Protein AF-A0A2D5EZP2-F1 (afdb_monomer)

Foldseek 3Di:
DDPDDDPDPDDLAQEEEEEEAAQDPQLPCQLLVSLVVQQPHRYAYEYEHPSNVVNNVVDDHHDDHPYYHYADLDLVCLLVRLLVVLVVVVPDSHPWYWYWAAAPVGDIDIDILCPCLVVCVVPPDDDPDDSVVVSVVVSSVSSSVVSSVRSVRNNVSSVVSNVVSVVVVVVVVVVVVVVVVVVVVVVVVVVVVVVVVVVVVVD

pLDDT: mean 87.0, std 15.86, range [33.81, 98.5]

Sequence (203 aa):
ERLAGPLESRSPASTLVVVLGPERPLCGALPRRLARAAREVSGRLVLVGRRFAEAYEAVPGGPEPERVLGGPSSAGELDEASRRLAAVILEADAEEVELRHPIPGGAVHRSVLLGGLRAARRDPPETFSPVDVVLADAVREATTARLRVALAEALRVELAARLTAAQAARRAVEDKEEELRSAWRVARHERITTEILELQRSD

Mean predicted aligned error: 8.09 Å

Solvent-accessible surface area (backbone atoms only — not comparable to full-atom values): 11144 Å² total; per-residue (Å²): 134,88,92,71,75,84,83,72,89,69,68,49,86,41,29,35,37,38,38,48,44,34,40,60,81,62,31,68,66,52,32,52,54,50,25,56,62,57,36,73,58,74,42,46,33,33,39,26,5,51,40,17,49,58,33,31,73,73,45,88,74,54,71,75,61,82,42,81,40,73,43,45,89,47,81,89,35,34,63,61,38,16,46,56,50,36,51,57,58,71,71,43,96,48,74,33,37,38,41,34,27,41,38,84,95,71,49,72,45,78,48,71,79,38,77,59,54,65,53,47,70,74,59,64,71,94,58,102,55,66,49,69,58,56,51,52,50,51,48,50,51,54,47,21,54,53,41,31,52,50,49,51,42,25,46,52,41,35,52,51,34,28,51,53,36,51,54,52,52,49,50,56,50,54,54,49,50,52,52,50,53,51,52,48,52,52,57,50,51,55,50,52,51,50,55,52,55,51,57,68,71,76,111

Nearest PDB structures (foldseek):
  4cuz-assembly2_H  TM=4.183E-01  e=3.174E-02  Staphylococcus aureus
  4cv1-assembly1_H  TM=4.895E-01  e=6.951E-02  Escherichia coli BL21(DE3)
  4alm-assembly1_B  TM=4.012E-01  e=4.040E-02  Staphylococcus aureus
  4alm-assembly1_C  TM=3.709E-01  e=5.142E-02  Staphylococcus aureus
  3oif-assembly1_D  TM=4.987E-01  e=1.824E-01  Bacillus subtilis

Radius of gyration: 26.95 Å; Cα contacts (8 Å, |Δi|>4): 266; chains: 1; bounding box: 76×34×89 Å

Secondary structure (DSSP, 8-state):
-----------GGGEEEEEE--SSS--TTHHHHHHHHHHT--SEEEEE-HHHHHHHHTS-SSPPEEEEEPPPSSGGGHHHHHHHHHHHHHHS--SEEEEEEE-TTS-EEEEESSTTHHHHHHSPPP-SS-HHHHHHHHHHHHHHHHHHHHHHHHHHHHHHHHHHHHHHHHHHHHHHHHHHHHHHHHHHHHHHHHHHHHHHH--

Structure (mmCIF, N/CA/C/O backbone):
data_AF-A0A2D5EZP2-F1
#
_entry.id   AF-A0A2D5EZP2-F1
#
loop_
_atom_site.group_PDB
_atom_site.id
_atom_site.type_symbol
_atom_site.label_atom_id
_atom_site.label_alt_id
_atom_site.label_comp_id
_atom_site.label_asym_id
_atom_site.label_entity_id
_atom_site.label_seq_id
_atom_site.pdbx_PDB_ins_code
_atom_site.Cartn_x
_atom_site.Cartn_y
_atom_site.Cartn_z
_atom_site.occupancy
_atom_site.B_iso_or_equiv
_atom_site.auth_seq_id
_atom_site.auth_comp_id
_atom_site.auth_asym_id
_atom_site.auth_atom_id
_atom_site.pdbx_PDB_model_num
ATOM 1 N N . GLU A 1 1 ? 15.554 23.942 -23.410 1.00 35.16 1 GLU A N 1
ATOM 2 C CA . GLU A 1 1 ? 15.008 23.232 -24.585 1.00 35.16 1 GLU A CA 1
ATOM 3 C C . GLU A 1 1 ? 13.950 22.229 -24.161 1.00 35.16 1 GLU A C 1
ATOM 5 O O . GLU A 1 1 ? 14.102 21.581 -23.133 1.00 35.16 1 GLU A O 1
ATOM 10 N N . ARG A 1 2 ? 12.843 22.165 -24.908 1.00 36.34 2 ARG A N 1
ATOM 11 C CA . ARG A 1 2 ? 11.701 21.276 -24.662 1.00 36.34 2 ARG A CA 1
ATOM 12 C C . ARG A 1 2 ? 11.993 19.899 -25.274 1.00 36.34 2 ARG A C 1
ATOM 14 O O . ARG A 1 2 ? 11.816 19.726 -26.472 1.00 36.34 2 ARG A O 1
ATOM 21 N N . LEU A 1 3 ? 12.408 18.928 -24.459 1.00 36.12 3 LEU A N 1
ATOM 22 C CA . LEU A 1 3 ? 12.518 17.510 -24.841 1.00 36.12 3 LEU A CA 1
ATOM 23 C C . LEU A 1 3 ? 11.217 16.758 -24.515 1.00 36.12 3 LEU A C 1
ATOM 25 O O . LEU A 1 3 ? 11.190 15.866 -23.674 1.00 36.12 3 LEU A O 1
ATOM 29 N N . ALA A 1 4 ? 10.117 17.140 -25.155 1.00 39.25 4 ALA A N 1
ATOM 30 C CA . ALA A 1 4 ? 8.881 16.365 -25.118 1.00 39.25 4 ALA A CA 1
ATOM 31 C C . ALA A 1 4 ? 8.327 16.293 -26.542 1.00 39.25 4 ALA A C 1
ATOM 33 O O . ALA A 1 4 ? 7.545 17.144 -26.963 1.00 39.25 4 ALA A O 1
ATOM 34 N N . GLY A 1 5 ? 8.813 15.312 -27.307 1.00 35.00 5 GLY A N 1
ATOM 35 C CA . GLY A 1 5 ? 8.158 14.894 -28.545 1.00 35.00 5 GLY A CA 1
ATOM 36 C C . GLY A 1 5 ? 6.762 14.326 -28.248 1.00 35.00 5 GLY A C 1
ATOM 37 O O . GLY A 1 5 ? 6.483 13.971 -27.098 1.00 35.00 5 GLY A O 1
ATOM 38 N N . PRO A 1 6 ? 5.870 14.266 -29.251 1.00 33.81 6 PRO A N 1
ATOM 39 C CA . PRO A 1 6 ? 4.497 13.820 -29.055 1.00 33.81 6 PRO A CA 1
ATOM 40 C C . PRO A 1 6 ? 4.472 12.400 -28.476 1.00 33.81 6 PRO A C 1
ATOM 42 O O . PRO A 1 6 ? 5.162 11.505 -28.963 1.00 33.81 6 PRO A O 1
ATOM 45 N N . LEU A 1 7 ? 3.681 12.211 -27.417 1.00 41.09 7 LEU A N 1
ATOM 46 C CA . LEU A 1 7 ? 3.384 10.902 -26.843 1.00 41.09 7 LEU A CA 1
ATOM 47 C C . LEU A 1 7 ? 2.548 10.126 -27.865 1.00 41.09 7 LEU A C 1
ATOM 49 O O . LEU A 1 7 ? 1.325 10.248 -27.896 1.00 41.09 7 LEU A O 1
ATOM 53 N N . GLU A 1 8 ? 3.208 9.377 -28.744 1.00 43.69 8 GLU A N 1
ATOM 54 C CA . GLU A 1 8 ? 2.532 8.398 -29.591 1.00 43.69 8 GLU A CA 1
ATOM 55 C C . GLU A 1 8 ? 1.733 7.446 -28.695 1.00 43.69 8 GLU A C 1
ATOM 57 O O . GLU A 1 8 ? 2.261 6.890 -27.728 1.00 43.69 8 GLU A O 1
ATOM 62 N N . SER A 1 9 ? 0.445 7.274 -28.996 1.00 43.19 9 SER A N 1
ATOM 63 C CA . SER A 1 9 ? -0.425 6.329 -28.303 1.00 43.19 9 SER A CA 1
ATOM 64 C C . SER A 1 9 ? 0.061 4.906 -28.584 1.00 43.19 9 SER A C 1
ATOM 66 O O . SER A 1 9 ? -0.225 4.337 -29.639 1.00 43.19 9 SER A O 1
ATOM 68 N N . ARG A 1 10 ? 0.847 4.350 -27.661 1.00 49.84 10 ARG A N 1
ATOM 69 C CA . ARG A 1 10 ? 1.396 2.994 -27.759 1.00 49.84 10 ARG A CA 1
ATOM 70 C C . ARG A 1 10 ? 0.401 1.956 -27.254 1.00 49.84 10 ARG A C 1
ATOM 72 O O . ARG A 1 10 ? -0.438 2.237 -26.401 1.00 49.84 10 ARG A O 1
ATOM 79 N N . SER A 1 11 ? 0.496 0.756 -27.820 1.00 47.12 11 SER A N 1
ATOM 80 C CA . SER A 1 11 ? -0.399 -0.359 -27.514 1.00 47.12 11 SER A CA 1
ATOM 81 C C . SER A 1 11 ? -0.294 -0.754 -26.031 1.00 47.12 11 SER A C 1
ATOM 83 O O . SER A 1 11 ? 0.812 -0.946 -25.535 1.00 47.12 11 SER A O 1
ATOM 85 N N . PRO A 1 12 ? -1.407 -0.932 -25.301 1.00 55.06 12 PRO A N 1
ATOM 86 C CA . PRO A 1 12 ? -1.391 -1.242 -23.867 1.00 55.06 12 PRO A CA 1
ATOM 87 C C .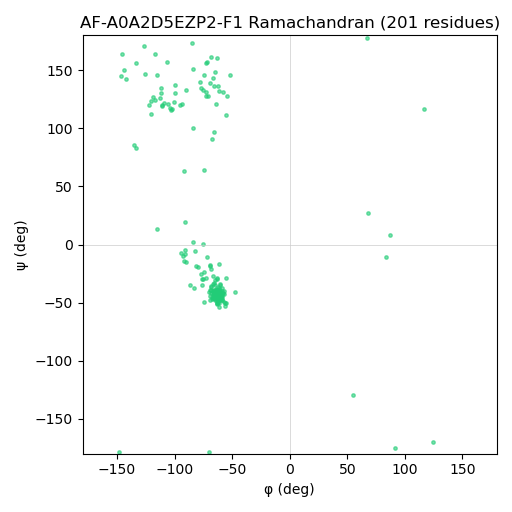 PRO A 1 12 ? -0.700 -2.573 -23.515 1.00 55.06 12 PRO A C 1
ATOM 89 O O . PRO A 1 12 ? -0.324 -2.772 -22.364 1.00 55.06 12 PRO A O 1
ATOM 92 N N . ALA A 1 13 ? -0.491 -3.474 -24.481 1.00 58.34 13 ALA A N 1
ATOM 93 C CA . ALA A 1 13 ? 0.160 -4.769 -24.258 1.00 58.34 13 ALA A CA 1
ATOM 94 C C . ALA A 1 13 ? 1.668 -4.666 -23.942 1.00 58.34 13 ALA A C 1
ATOM 96 O O . ALA A 1 13 ? 2.248 -5.601 -23.394 1.00 58.34 13 ALA A O 1
ATOM 97 N N . SER A 1 14 ? 2.309 -3.536 -24.256 1.00 77.56 14 SER A N 1
ATOM 98 C CA . SER A 1 14 ? 3.758 -3.353 -24.108 1.00 77.56 14 SER A CA 1
ATOM 99 C C . SER A 1 14 ? 4.197 -2.710 -22.788 1.00 77.56 14 SER A C 1
ATOM 101 O O . SER A 1 14 ? 5.399 -2.641 -22.514 1.00 77.56 14 SER A O 1
ATOM 103 N N . THR A 1 15 ? 3.254 -2.241 -21.969 1.00 88.69 15 THR A N 1
ATOM 104 C CA . THR A 1 15 ? 3.542 -1.490 -20.738 1.00 88.69 15 THR A CA 1
ATOM 105 C C . THR A 1 15 ? 3.455 -2.389 -19.511 1.00 88.69 15 THR A C 1
ATOM 107 O O . THR A 1 15 ? 2.465 -3.096 -19.312 1.00 88.69 15 THR A O 1
ATOM 110 N N . LEU A 1 16 ? 4.488 -2.338 -18.670 1.00 92.56 16 LEU A N 1
ATOM 111 C CA . LEU A 1 16 ? 4.478 -2.913 -17.329 1.00 92.56 16 LEU A CA 1
ATOM 112 C C . LEU A 1 16 ? 4.114 -1.820 -16.321 1.00 92.56 16 LEU A C 1
ATOM 114 O O . LEU A 1 16 ? 4.821 -0.822 -16.193 1.00 92.56 16 LEU A O 1
ATOM 118 N N . VAL A 1 17 ? 3.028 -2.011 -15.585 1.00 95.38 17 VAL A N 1
ATOM 119 C CA . VAL A 1 17 ? 2.588 -1.119 -14.516 1.00 95.38 17 VAL A CA 1
ATOM 120 C C . VAL A 1 17 ? 2.949 -1.739 -13.174 1.00 95.38 17 VAL A C 1
ATOM 122 O O . VAL A 1 17 ? 2.449 -2.796 -12.800 1.00 95.38 17 VAL A O 1
ATOM 125 N N . VAL A 1 18 ? 3.811 -1.059 -12.429 1.00 96.94 18 VAL A N 1
ATOM 126 C CA . VAL A 1 18 ? 4.247 -1.449 -11.090 1.00 96.94 18 VAL A CA 1
ATOM 127 C C . VAL A 1 18 ? 3.537 -0.562 -10.081 1.00 96.94 18 VAL A C 1
ATOM 129 O O . VAL A 1 18 ? 3.734 0.653 -10.080 1.00 96.94 18 VAL A O 1
ATOM 132 N N . VAL A 1 19 ? 2.724 -1.150 -9.204 1.00 97.75 19 VAL A N 1
ATOM 133 C CA . VAL A 1 19 ? 2.000 -0.405 -8.167 1.00 97.75 19 VAL A CA 1
ATOM 134 C C . VAL A 1 19 ? 2.560 -0.743 -6.791 1.00 97.75 19 VAL A C 1
ATOM 136 O O . VAL A 1 19 ? 2.525 -1.894 -6.356 1.00 97.75 19 VAL A O 1
ATOM 139 N N . LEU A 1 20 ? 3.062 0.278 -6.097 1.00 98.25 20 LEU A N 1
ATOM 140 C CA . LEU A 1 20 ? 3.571 0.174 -4.734 1.00 98.25 20 LEU A CA 1
ATOM 141 C C . LEU A 1 20 ? 2.445 0.430 -3.735 1.00 98.25 20 LEU A C 1
ATOM 143 O O . LEU A 1 20 ? 1.715 1.418 -3.835 1.00 98.25 20 LEU A O 1
ATOM 147 N N . GLY A 1 21 ? 2.338 -0.428 -2.732 1.00 97.19 21 GLY A N 1
ATOM 148 C CA . GLY A 1 21 ? 1.354 -0.311 -1.674 1.00 97.19 21 GLY A CA 1
ATOM 149 C C . GLY A 1 21 ? 1.853 -0.856 -0.338 1.00 97.19 21 GLY A C 1
ATOM 150 O O . GLY A 1 21 ? 3.009 -1.258 -0.213 1.00 97.19 21 GLY A O 1
ATOM 151 N N . PRO A 1 22 ? 0.990 -0.815 0.689 1.00 97.19 22 PRO A N 1
ATOM 152 C CA . PRO A 1 22 ? 1.357 -1.223 2.035 1.00 97.19 22 PRO A CA 1
ATOM 153 C C . PRO A 1 22 ? 1.756 -2.700 2.111 1.00 97.19 22 PRO A C 1
ATOM 155 O O . PRO A 1 22 ? 1.066 -3.577 1.586 1.00 97.19 22 PRO A O 1
ATOM 158 N N . GLU A 1 23 ? 2.838 -2.966 2.837 1.00 97.75 23 GLU A N 1
ATOM 159 C CA . GLU A 1 23 ? 3.288 -4.309 3.200 1.00 97.75 23 GLU A CA 1
ATOM 160 C C . GLU A 1 23 ? 2.545 -4.806 4.445 1.00 97.75 23 GLU A C 1
ATOM 162 O O . GLU A 1 23 ? 2.171 -5.974 4.528 1.00 97.75 23 GLU A O 1
ATOM 167 N N . ARG A 1 24 ? 2.279 -3.910 5.405 1.00 96.56 24 ARG A N 1
ATOM 168 C CA . ARG A 1 24 ? 1.740 -4.261 6.729 1.00 96.56 24 ARG A CA 1
ATOM 169 C C . ARG A 1 24 ? 0.264 -3.894 6.917 1.00 96.56 24 ARG A C 1
ATOM 171 O O . ARG A 1 24 ? -0.256 -2.992 6.253 1.00 96.56 24 ARG A O 1
ATOM 178 N N . PRO A 1 25 ? -0.434 -4.564 7.856 1.00 94.94 25 PRO A N 1
ATOM 179 C CA . PRO A 1 25 ? -1.824 -4.256 8.180 1.00 94.94 25 PRO A CA 1
ATOM 180 C C . PRO A 1 25 ? -1.976 -2.912 8.916 1.00 94.94 25 PRO A C 1
ATOM 182 O O . PRO A 1 25 ? -1.009 -2.202 9.191 1.00 94.94 25 PRO A O 1
ATOM 185 N N . LEU A 1 26 ? -3.229 -2.589 9.264 1.00 93.81 26 LEU A N 1
ATOM 186 C CA . LEU A 1 26 ? -3.627 -1.406 10.046 1.00 93.81 26 LEU A CA 1
ATOM 187 C C . LEU A 1 26 ? -3.425 -0.060 9.333 1.00 93.81 26 LEU A C 1
ATOM 189 O O . LEU A 1 26 ? -3.296 0.973 9.974 1.00 93.81 26 LEU A O 1
ATOM 193 N N . CYS A 1 27 ? -3.462 -0.049 8.002 1.00 93.25 27 CYS A N 1
ATOM 194 C CA . CYS A 1 27 ? -3.311 1.163 7.186 1.00 93.25 27 CYS A CA 1
ATOM 195 C C . CYS A 1 27 ? -4.648 1.865 6.855 1.00 93.25 27 CYS A C 1
ATOM 197 O O . CYS A 1 27 ? -4.742 2.598 5.868 1.00 93.25 27 CYS A O 1
ATOM 199 N N . GLY A 1 28 ? -5.714 1.596 7.616 1.00 91.25 28 GLY A N 1
ATOM 200 C CA . GLY A 1 28 ? -7.054 2.131 7.352 1.00 91.25 28 GLY A CA 1
ATOM 201 C C . GLY A 1 28 ? -7.551 1.823 5.931 1.00 91.25 28 GLY A C 1
ATOM 202 O O . GLY A 1 28 ? -7.497 0.682 5.470 1.00 91.25 28 GLY A O 1
ATOM 203 N N . ALA A 1 29 ? -8.023 2.851 5.221 1.00 92.94 29 ALA A N 1
ATOM 204 C CA . ALA A 1 29 ? -8.556 2.731 3.861 1.00 92.94 29 ALA A CA 1
ATOM 205 C C . ALA A 1 29 ? -7.484 2.711 2.749 1.00 92.94 29 ALA A C 1
ATOM 207 O O . ALA A 1 29 ? -7.830 2.497 1.584 1.00 92.94 29 ALA A O 1
ATOM 208 N N . LEU A 1 30 ? -6.200 2.917 3.078 1.00 95.00 30 LEU A N 1
ATOM 209 C CA . LEU A 1 30 ? -5.120 3.045 2.092 1.00 95.00 30 LEU A CA 1
ATOM 210 C C . LEU A 1 30 ? -5.027 1.846 1.123 1.00 95.00 30 LEU A C 1
ATOM 212 O O . LEU A 1 30 ? -5.048 2.098 -0.084 1.00 95.00 30 LEU A O 1
ATOM 216 N N . PRO A 1 31 ? -4.992 0.572 1.580 1.00 95.62 31 PRO A N 1
ATOM 217 C CA . PRO A 1 31 ? -4.873 -0.571 0.673 1.00 95.62 31 PRO A CA 1
ATOM 218 C C . PRO A 1 31 ? -6.036 -0.654 -0.323 1.00 95.62 31 PRO A C 1
ATOM 220 O O . PRO A 1 31 ? -5.820 -0.866 -1.509 1.00 95.62 31 PRO A O 1
ATOM 223 N N . ARG A 1 32 ? -7.274 -0.412 0.136 1.00 94.75 32 ARG A N 1
ATOM 224 C CA . ARG A 1 32 ? -8.476 -0.460 -0.716 1.00 94.75 32 ARG A CA 1
ATOM 225 C C . ARG A 1 32 ? -8.504 0.667 -1.747 1.00 94.75 32 ARG A C 1
ATOM 227 O O . ARG A 1 32 ? -8.955 0.457 -2.868 1.00 94.75 32 ARG A O 1
ATOM 234 N N . ARG A 1 33 ? -8.035 1.865 -1.381 1.00 93.75 33 ARG A N 1
ATOM 235 C CA . ARG A 1 33 ? -7.928 2.991 -2.322 1.00 93.75 33 ARG A CA 1
ATOM 236 C C . ARG A 1 33 ? -6.910 2.692 -3.421 1.00 93.75 33 ARG A C 1
ATOM 238 O O . ARG A 1 33 ? -7.211 2.910 -4.589 1.00 93.75 33 ARG A O 1
ATOM 245 N N . LEU A 1 34 ? -5.743 2.166 -3.047 1.00 95.50 34 L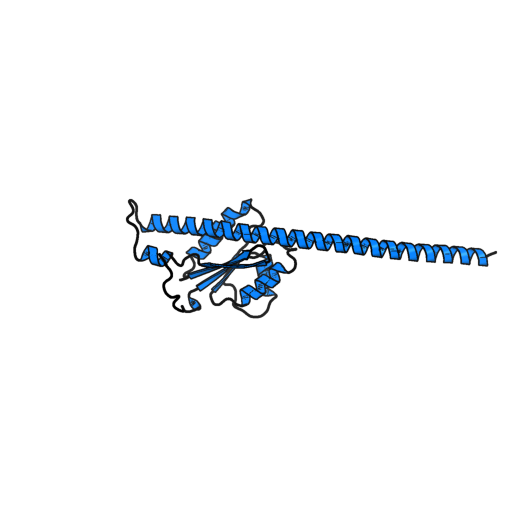EU A N 1
ATOM 246 C CA . LEU A 1 34 ? -4.722 1.754 -4.010 1.00 95.50 34 LEU A CA 1
ATOM 247 C C . LEU A 1 34 ? -5.207 0.598 -4.885 1.00 95.50 34 LEU A C 1
ATOM 249 O O . LEU A 1 34 ? -4.970 0.624 -6.085 1.00 95.50 34 LEU A O 1
ATOM 253 N N . ALA A 1 35 ? -5.940 -0.362 -4.314 1.00 96.12 35 ALA A N 1
ATOM 254 C CA . ALA A 1 35 ? -6.518 -1.476 -5.060 1.00 96.12 35 ALA A CA 1
ATOM 255 C C . ALA A 1 35 ? -7.424 -0.983 -6.187 1.00 96.12 35 ALA A C 1
ATOM 257 O O . ALA A 1 35 ? -7.225 -1.363 -7.333 1.00 96.12 35 ALA A O 1
ATOM 258 N N . ARG A 1 36 ? -8.349 -0.062 -5.888 1.00 93.88 36 ARG A N 1
ATOM 259 C CA . ARG A 1 36 ? -9.221 0.547 -6.906 1.00 93.88 36 ARG A CA 1
ATOM 260 C C . ARG A 1 36 ? -8.421 1.263 -7.996 1.00 93.88 36 ARG A C 1
ATOM 262 O O . ARG A 1 36 ? -8.625 0.977 -9.167 1.00 93.88 36 ARG A O 1
ATOM 269 N N . ALA A 1 37 ? -7.452 2.096 -7.616 1.00 92.19 37 ALA A N 1
ATOM 270 C CA . ALA A 1 37 ? -6.599 2.798 -8.581 1.00 92.19 37 ALA A CA 1
ATOM 271 C C . ALA A 1 37 ? -5.746 1.844 -9.446 1.00 92.19 37 ALA A C 1
ATOM 273 O O . ALA A 1 37 ? -5.413 2.158 -10.588 1.00 92.19 37 ALA A O 1
ATOM 274 N N . ALA A 1 38 ? -5.381 0.677 -8.910 1.00 94.69 38 ALA A N 1
ATOM 275 C CA . ALA A 1 38 ? -4.648 -0.360 -9.627 1.00 94.69 38 ALA A CA 1
ATOM 276 C C . ALA A 1 38 ? -5.541 -1.207 -10.549 1.00 94.69 38 ALA A C 1
ATOM 278 O O . ALA A 1 38 ? -5.024 -1.854 -11.451 1.00 94.69 38 ALA A O 1
ATOM 279 N N . ARG A 1 39 ? -6.867 -1.221 -10.356 1.00 93.94 39 ARG A N 1
ATOM 280 C CA . ARG A 1 39 ? -7.806 -1.891 -11.277 1.00 93.94 39 ARG A CA 1
ATOM 281 C C . ARG A 1 39 ? -8.014 -1.108 -12.575 1.00 93.94 39 ARG A C 1
ATOM 283 O O . ARG A 1 39 ? -8.352 -1.704 -13.588 1.00 93.94 39 ARG A O 1
ATOM 290 N N . GLU A 1 40 ? -7.767 0.198 -12.547 1.00 90.56 40 GLU A N 1
ATOM 291 C CA . GLU A 1 40 ? -7.908 1.112 -13.691 1.00 90.56 40 GLU A CA 1
ATOM 292 C C . GLU A 1 40 ? -6.669 1.133 -14.609 1.00 90.56 40 GLU A C 1
ATOM 294 O O . GLU A 1 40 ? -6.598 1.916 -15.557 1.00 90.56 40 GLU A O 1
ATOM 299 N N . VAL A 1 41 ? -5.650 0.318 -14.322 1.00 90.94 41 VAL A N 1
ATOM 300 C CA . VAL A 1 41 ? -4.426 0.262 -15.131 1.00 90.94 41 VAL A CA 1
ATOM 301 C C . VAL A 1 41 ? -4.680 -0.465 -16.451 1.00 90.94 41 VAL A C 1
ATOM 303 O O . VAL A 1 41 ? -5.439 -1.429 -16.514 1.00 90.94 41 VAL A O 1
ATOM 306 N N . SER A 1 42 ? -4.000 -0.021 -17.505 1.00 87.06 42 SER A N 1
ATOM 307 C CA . SER A 1 42 ? -3.924 -0.731 -18.782 1.00 87.06 42 SER A CA 1
ATOM 308 C C . SER A 1 42 ? -2.514 -1.288 -18.944 1.00 87.06 42 SER A C 1
ATOM 310 O O . SER A 1 42 ? -1.554 -0.521 -18.900 1.00 87.06 42 SER A O 1
ATOM 312 N N . GLY A 1 43 ? -2.392 -2.605 -19.104 1.00 88.81 43 GLY A N 1
ATOM 313 C CA . GLY A 1 43 ? -1.115 -3.296 -19.285 1.00 88.81 43 GLY A CA 1
ATOM 314 C C . GLY A 1 43 ? -0.870 -4.400 -18.263 1.00 88.81 43 GLY A C 1
ATOM 315 O O . GLY A 1 43 ? -1.765 -4.790 -17.510 1.00 88.81 43 GLY A O 1
ATOM 316 N N . ARG A 1 44 ? 0.359 -4.915 -18.267 1.00 93.12 44 ARG A N 1
ATOM 317 C CA . ARG A 1 44 ? 0.806 -5.985 -17.369 1.00 93.12 44 ARG A CA 1
ATOM 318 C C . ARG A 1 44 ? 1.035 -5.422 -15.979 1.00 93.12 44 ARG A C 1
ATOM 320 O O . ARG A 1 44 ? 1.661 -4.375 -15.847 1.00 93.12 44 ARG A O 1
ATOM 327 N N . LEU A 1 45 ? 0.529 -6.085 -14.947 1.00 96.00 45 LEU A N 1
ATOM 328 C CA . LEU A 1 45 ? 0.492 -5.527 -13.598 1.00 96.00 45 LEU A CA 1
ATOM 329 C C . LEU A 1 45 ? 1.430 -6.271 -12.649 1.00 96.00 45 LEU A C 1
ATOM 331 O O . LEU A 1 45 ? 1.363 -7.488 -12.521 1.00 96.00 45 LEU A O 1
ATOM 335 N N . VAL A 1 46 ? 2.252 -5.518 -11.922 1.00 97.50 46 VAL A N 1
ATOM 336 C CA . VAL A 1 46 ? 3.040 -6.009 -10.787 1.00 97.50 46 VAL A CA 1
ATOM 337 C C . VAL A 1 46 ? 2.618 -5.260 -9.534 1.00 97.50 46 VAL A C 1
ATOM 339 O O . VAL A 1 46 ? 2.634 -4.027 -9.492 1.00 97.50 46 VAL A O 1
ATOM 342 N N . LEU A 1 47 ? 2.262 -6.007 -8.493 1.00 98.31 47 LEU A N 1
ATOM 343 C CA . LEU A 1 47 ? 1.918 -5.449 -7.187 1.00 98.31 47 LEU A CA 1
ATOM 344 C C . LEU A 1 47 ? 3.110 -5.574 -6.245 1.00 98.31 47 LEU A C 1
ATOM 346 O O . LEU A 1 47 ? 3.753 -6.621 -6.180 1.00 98.31 47 LEU A O 1
ATOM 350 N N . VAL A 1 48 ? 3.381 -4.522 -5.479 1.00 98.50 48 VAL A N 1
ATOM 351 C CA . VAL A 1 48 ? 4.406 -4.530 -4.432 1.00 98.50 48 VAL A CA 1
ATOM 352 C C . VAL A 1 48 ? 3.754 -4.173 -3.103 1.00 98.50 48 VAL A C 1
ATOM 354 O O . VAL A 1 48 ? 3.186 -3.092 -2.965 1.00 98.50 48 VAL A O 1
ATOM 357 N N . GLY A 1 49 ? 3.841 -5.078 -2.133 1.00 98.19 49 GLY A N 1
ATOM 358 C CA . GLY A 1 49 ? 3.188 -4.972 -0.831 1.00 98.19 49 GLY A CA 1
ATOM 359 C C . GLY A 1 49 ? 2.167 -6.089 -0.622 1.00 98.19 49 GLY A C 1
ATOM 360 O O . GLY A 1 49 ? 1.157 -6.155 -1.325 1.00 98.19 49 GLY A O 1
ATOM 361 N N . ARG A 1 50 ? 2.390 -6.960 0.367 1.00 97.06 50 ARG A N 1
ATOM 362 C CA . ARG A 1 50 ? 1.488 -8.093 0.653 1.00 97.06 50 ARG A CA 1
ATOM 363 C C . ARG A 1 50 ? 0.098 -7.634 1.067 1.00 97.06 50 ARG A C 1
ATOM 365 O O . ARG A 1 50 ? -0.897 -8.086 0.505 1.00 97.06 50 ARG A O 1
ATOM 372 N N . ARG A 1 51 ? 0.014 -6.670 1.990 1.00 97.31 51 ARG A N 1
ATOM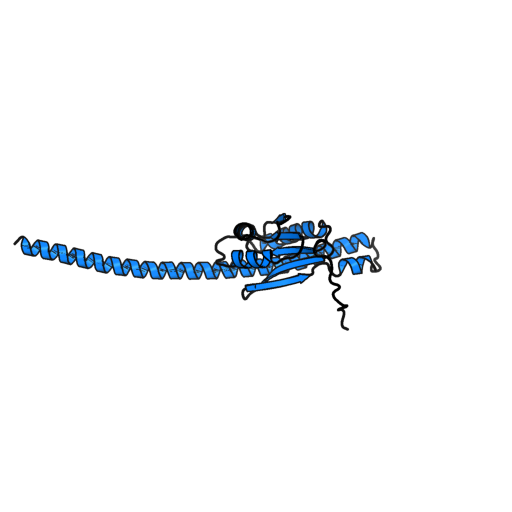 373 C CA . ARG A 1 51 ? -1.287 -6.152 2.429 1.00 97.31 51 ARG A CA 1
ATOM 374 C C . ARG A 1 51 ? -2.044 -5.444 1.306 1.00 97.31 51 ARG A C 1
ATOM 376 O O . ARG A 1 51 ? -3.276 -5.420 1.294 1.00 97.31 51 ARG A O 1
ATOM 383 N N . PHE A 1 52 ? -1.317 -4.835 0.380 1.00 97.81 52 PHE A N 1
ATOM 384 C CA . PHE A 1 52 ? -1.895 -4.269 -0.824 1.00 97.81 52 PHE A CA 1
ATOM 385 C C . PHE A 1 52 ? -2.465 -5.349 -1.750 1.00 97.81 52 PHE A C 1
ATOM 387 O O . PHE A 1 52 ? -3.611 -5.208 -2.171 1.00 97.81 52 PHE A O 1
ATOM 394 N N . ALA A 1 53 ? -1.729 -6.432 -2.000 1.00 97.75 53 ALA A N 1
ATOM 395 C CA . ALA A 1 53 ? -2.197 -7.542 -2.828 1.00 97.75 53 ALA A CA 1
ATOM 396 C C . ALA A 1 5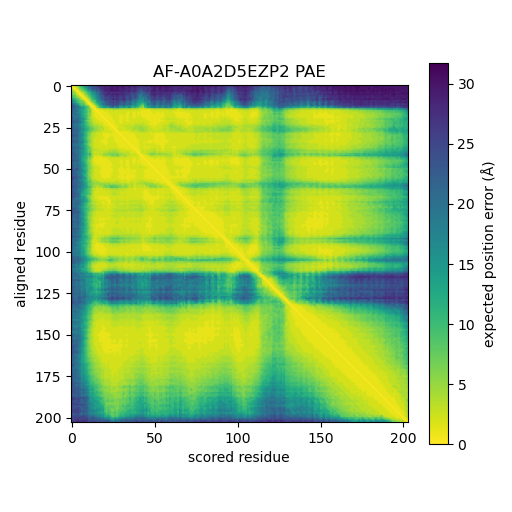3 ? -3.473 -8.196 -2.272 1.00 97.75 53 ALA A C 1
ATOM 398 O O . ALA A 1 53 ? -4.449 -8.342 -3.000 1.00 97.75 53 ALA A O 1
ATOM 399 N N . GLU A 1 54 ? -3.535 -8.448 -0.962 1.00 97.25 54 GLU A N 1
ATOM 400 C CA . GLU A 1 54 ? -4.754 -8.952 -0.305 1.00 97.25 54 GLU A CA 1
ATOM 401 C C . GLU A 1 54 ? -5.961 -8.018 -0.525 1.00 97.25 54 GLU A C 1
ATOM 403 O O . GLU A 1 54 ? -7.092 -8.450 -0.745 1.00 97.25 54 GLU A O 1
ATOM 408 N N . ALA A 1 55 ? -5.738 -6.700 -0.463 1.00 96.81 55 ALA A N 1
ATOM 409 C CA . ALA A 1 55 ? -6.792 -5.723 -0.711 1.00 96.81 55 ALA A CA 1
ATOM 410 C C . ALA A 1 55 ? -7.180 -5.633 -2.193 1.00 96.81 55 ALA A C 1
ATOM 412 O O . ALA A 1 55 ? -8.320 -5.280 -2.490 1.00 96.81 55 ALA A O 1
ATOM 413 N N . TYR A 1 56 ? -6.245 -5.920 -3.098 1.00 97.56 56 TYR A N 1
ATOM 414 C CA . TYR A 1 56 ? -6.466 -5.969 -4.537 1.00 97.56 56 TYR A CA 1
ATOM 415 C C . TYR A 1 56 ? -7.370 -7.142 -4.922 1.00 97.56 56 TYR A C 1
ATOM 417 O O . TYR A 1 56 ? -8.364 -6.937 -5.619 1.00 97.56 56 TYR A O 1
ATOM 425 N N . GLU A 1 57 ? -7.090 -8.334 -4.392 1.00 96.38 57 GLU A N 1
ATOM 426 C CA . GLU A 1 57 ? -7.905 -9.541 -4.590 1.00 96.38 57 GLU A CA 1
ATOM 427 C C . GLU A 1 57 ? -9.352 -9.352 -4.117 1.00 96.38 57 GLU A C 1
ATOM 429 O O . GLU A 1 57 ? -10.290 -9.791 -4.776 1.00 96.38 57 GLU A O 1
ATOM 434 N N . ALA A 1 58 ? -9.552 -8.623 -3.016 1.00 95.06 58 ALA A N 1
ATOM 435 C CA . ALA A 1 58 ? -10.879 -8.340 -2.472 1.00 95.06 58 ALA A CA 1
ATOM 436 C C . ALA A 1 58 ? -11.717 -7.340 -3.301 1.00 95.06 58 ALA A C 1
ATOM 438 O O . ALA A 1 58 ? -12.898 -7.146 -3.005 1.00 95.06 58 ALA A O 1
ATOM 439 N N . VAL A 1 59 ? -11.131 -6.660 -4.295 1.00 92.12 59 VAL A N 1
ATOM 440 C CA . VAL A 1 59 ? -11.834 -5.706 -5.169 1.00 92.12 59 VAL A CA 1
ATOM 441 C C . VAL A 1 59 ? -12.051 -6.347 -6.546 1.00 92.12 59 VAL A C 1
ATOM 443 O O . VAL A 1 59 ? -11.061 -6.681 -7.194 1.00 92.12 59 VAL A O 1
ATOM 446 N N . PRO A 1 60 ? -13.302 -6.492 -7.027 1.00 89.69 60 PRO A N 1
ATOM 447 C CA . PRO A 1 60 ? -13.589 -7.125 -8.314 1.00 89.69 60 PRO A CA 1
ATOM 448 C C . PRO A 1 60 ? -13.182 -6.255 -9.517 1.00 89.69 60 PRO A C 1
ATOM 450 O O . PRO A 1 60 ? -13.133 -5.027 -9.420 1.00 89.69 60 PRO A O 1
ATOM 453 N N . GLY A 1 61 ? -12.962 -6.897 -10.670 1.00 89.69 61 GLY A N 1
ATOM 454 C CA . GLY A 1 61 ? -12.595 -6.254 -11.945 1.00 89.69 61 GLY A CA 1
ATOM 455 C C . GLY A 1 61 ? -11.082 -6.138 -12.157 1.00 89.69 61 GLY A C 1
ATOM 456 O O . GLY A 1 61 ? -10.338 -6.645 -11.339 1.00 89.69 61 GLY A O 1
ATOM 457 N N . GLY A 1 62 ? -10.640 -5.473 -13.233 1.00 88.81 62 GLY A N 1
ATOM 458 C CA . GLY A 1 62 ? -9.232 -5.176 -13.581 1.00 88.81 62 GLY A CA 1
ATOM 459 C C . GLY A 1 62 ? -8.333 -6.377 -13.939 1.00 88.81 62 GLY A C 1
ATOM 460 O O . GLY A 1 62 ? -8.794 -7.517 -13.926 1.00 88.81 62 GLY A O 1
ATOM 461 N N . PRO A 1 63 ? -7.060 -6.124 -14.303 1.00 92.88 63 PRO A N 1
ATOM 462 C CA . PRO A 1 63 ? -6.149 -7.166 -14.785 1.00 92.88 63 PRO A CA 1
ATOM 463 C C . PRO A 1 63 ? -5.680 -8.107 -13.667 1.00 92.88 63 PRO A C 1
ATOM 465 O O . PRO A 1 63 ? -5.661 -7.745 -12.493 1.00 92.88 63 PRO A O 1
ATOM 468 N N . GLU A 1 64 ? -5.276 -9.323 -14.022 1.00 94.06 64 GLU A N 1
ATOM 469 C CA . GLU A 1 64 ? -4.596 -10.221 -13.086 1.00 94.06 64 GLU A CA 1
ATOM 470 C C . GLU A 1 64 ? -3.129 -9.782 -12.924 1.00 94.06 64 GLU A C 1
ATOM 472 O O . GLU A 1 64 ? -2.480 -9.450 -13.923 1.00 94.06 64 GLU A O 1
ATOM 477 N N . PRO A 1 65 ? -2.591 -9.710 -11.693 1.00 95.75 65 PRO A N 1
ATOM 478 C CA . PRO A 1 65 ? -1.202 -9.337 -11.496 1.00 95.75 65 PRO A CA 1
ATOM 479 C C . PRO A 1 65 ? -0.284 -10.480 -11.936 1.00 95.75 65 PRO A C 1
ATOM 481 O O . PRO A 1 65 ? -0.400 -11.599 -11.450 1.00 95.75 65 PRO A O 1
ATOM 484 N N . GLU A 1 66 ? 0.686 -10.187 -12.800 1.00 95.19 66 GLU A N 1
ATOM 485 C CA . GLU A 1 66 ? 1.683 -11.170 -13.241 1.00 95.19 66 GLU A CA 1
ATOM 486 C C . GLU A 1 66 ? 2.579 -11.616 -12.090 1.00 95.19 66 GLU A C 1
ATOM 488 O O . GLU A 1 66 ? 3.044 -12.755 -12.041 1.00 95.19 66 GLU A O 1
ATOM 493 N N . ARG A 1 67 ? 2.863 -10.684 -11.173 1.00 95.88 67 ARG A N 1
ATOM 494 C CA . ARG A 1 67 ? 3.665 -10.928 -9.978 1.00 95.88 67 ARG A CA 1
ATOM 495 C C . ARG A 1 67 ? 3.180 -10.087 -8.809 1.00 95.88 67 ARG A C 1
ATOM 497 O O . ARG A 1 67 ? 2.817 -8.918 -8.954 1.00 95.88 67 ARG A O 1
ATOM 504 N N . VAL A 1 68 ? 3.288 -10.681 -7.628 1.00 97.62 68 VAL A N 1
ATOM 505 C CA . VAL A 1 68 ? 3.152 -10.002 -6.342 1.00 97.62 68 VAL A CA 1
ATOM 506 C C . VAL A 1 68 ? 4.483 -10.102 -5.613 1.00 97.62 68 VAL A C 1
ATOM 508 O O . VAL A 1 68 ? 5.019 -11.191 -5.412 1.00 97.62 68 VAL A O 1
ATOM 511 N N . LEU A 1 69 ? 5.031 -8.958 -5.219 1.00 97.75 69 LEU A N 1
ATOM 512 C CA . LEU A 1 69 ? 6.305 -8.854 -4.520 1.00 97.75 69 LEU A CA 1
ATOM 513 C C . LEU A 1 69 ? 6.087 -8.303 -3.112 1.00 97.75 69 LEU A C 1
ATOM 515 O O . LEU A 1 69 ? 5.242 -7.437 -2.892 1.00 97.75 69 LEU A O 1
ATOM 519 N N . GLY A 1 70 ? 6.893 -8.762 -2.154 1.00 97.38 70 GLY A N 1
ATOM 520 C CA . GLY A 1 70 ? 6.965 -8.116 -0.843 1.00 97.38 70 GLY A CA 1
ATOM 521 C C . GLY A 1 70 ? 7.560 -6.711 -0.964 1.00 97.38 70 GLY A C 1
ATOM 522 O O . GLY A 1 70 ? 8.559 -6.519 -1.669 1.00 97.38 70 GLY A O 1
ATOM 523 N N . GLY A 1 71 ? 6.956 -5.747 -0.278 1.00 96.00 71 GLY A N 1
ATOM 524 C CA . GLY A 1 71 ? 7.522 -4.418 -0.065 1.00 96.00 71 GLY A CA 1
ATOM 525 C C . GLY A 1 71 ? 8.473 -4.383 1.141 1.00 96.00 71 GLY A C 1
ATOM 526 O O . GLY A 1 71 ? 8.591 -5.371 1.866 1.00 96.00 71 GLY A O 1
ATOM 527 N N . PRO A 1 72 ? 9.170 -3.260 1.373 1.00 97.19 72 PRO A N 1
ATOM 528 C CA . PRO A 1 72 ? 9.968 -3.055 2.575 1.00 97.19 72 PRO A CA 1
ATOM 529 C C . PRO A 1 72 ? 9.055 -2.811 3.780 1.00 97.19 72 PRO A C 1
ATOM 531 O O . PRO A 1 72 ? 8.176 -1.950 3.749 1.00 97.19 72 PRO A O 1
ATOM 534 N N . SER A 1 73 ? 9.299 -3.519 4.878 1.00 94.69 73 SER A N 1
ATOM 535 C CA . SER A 1 73 ? 8.617 -3.288 6.155 1.00 94.69 73 SER A CA 1
ATOM 536 C C . SER A 1 73 ? 9.362 -2.276 7.042 1.00 94.69 73 SER A C 1
ATOM 538 O O . SER A 1 73 ? 8.812 -1.727 8.005 1.00 94.69 73 SER A O 1
ATOM 540 N N . SER A 1 74 ? 10.618 -1.988 6.705 1.00 96.25 74 SER A N 1
ATOM 541 C CA . SER A 1 74 ? 11.511 -1.100 7.440 1.00 96.25 74 SER A CA 1
ATOM 542 C C . SER A 1 74 ? 12.444 -0.341 6.491 1.00 96.25 74 SER A C 1
ATOM 544 O O . SER A 1 74 ? 12.620 -0.716 5.333 1.00 96.25 74 SER A O 1
ATOM 546 N N . ALA A 1 75 ? 13.077 0.727 6.984 1.00 95.75 75 ALA A N 1
ATOM 547 C CA . ALA A 1 75 ? 14.075 1.460 6.204 1.00 95.75 75 ALA A CA 1
ATOM 548 C C . ALA A 1 75 ? 15.307 0.598 5.860 1.00 95.75 75 ALA A C 1
ATOM 550 O O . ALA A 1 75 ? 15.925 0.810 4.819 1.00 95.75 75 ALA A O 1
ATOM 551 N N . GLY A 1 76 ? 15.639 -0.390 6.704 1.00 96.75 76 GLY A N 1
ATOM 552 C CA . GLY A 1 76 ? 16.752 -1.318 6.476 1.00 96.75 76 GLY A CA 1
ATOM 553 C C . GLY A 1 76 ? 16.526 -2.284 5.308 1.00 96.75 76 GLY A C 1
ATOM 554 O O . GLY A 1 76 ? 17.487 -2.778 4.732 1.00 96.75 76 GLY A O 1
ATOM 555 N N . GLU A 1 77 ? 15.274 -2.506 4.904 1.00 97.31 77 GLU A N 1
ATOM 556 C CA . GLU A 1 77 ? 14.915 -3.393 3.788 1.00 97.31 77 GLU A CA 1
ATOM 557 C C . GLU A 1 77 ? 14.828 -2.669 2.435 1.00 97.31 77 GLU A C 1
ATOM 559 O O . GLU A 1 77 ? 14.612 -3.314 1.410 1.00 97.31 77 GLU A O 1
ATOM 564 N N . LEU A 1 78 ? 14.983 -1.339 2.402 1.00 97.25 78 LEU A N 1
ATOM 565 C CA . LEU A 1 78 ? 14.800 -0.540 1.183 1.00 97.25 78 LEU A CA 1
ATOM 566 C C . LEU A 1 78 ? 15.770 -0.923 0.059 1.00 97.25 78 LEU A C 1
ATOM 568 O O . LEU A 1 78 ? 15.377 -0.927 -1.108 1.00 97.25 78 LEU A O 1
ATOM 572 N N . ASP A 1 79 ? 17.018 -1.258 0.392 1.00 96.19 79 ASP A N 1
ATOM 573 C CA . ASP 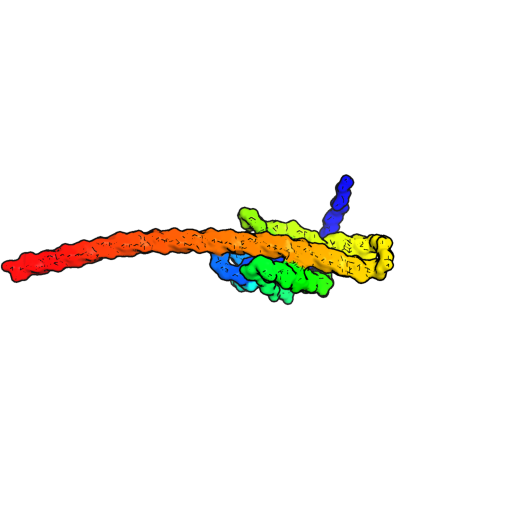A 1 79 ? 18.008 -1.658 -0.614 1.00 96.19 79 ASP A CA 1
ATOM 574 C C . ASP A 1 79 ? 17.678 -3.006 -1.229 1.00 96.19 79 ASP A C 1
ATOM 576 O O . ASP A 1 79 ? 17.628 -3.131 -2.450 1.00 96.19 79 ASP A O 1
ATOM 580 N N . GLU A 1 80 ? 17.371 -3.995 -0.398 1.00 96.81 80 GLU A N 1
ATOM 581 C CA . GLU A 1 80 ? 17.034 -5.327 -0.888 1.00 96.81 80 GLU A CA 1
ATOM 582 C C . GLU A 1 80 ? 15.722 -5.311 -1.683 1.00 96.81 80 GLU A C 1
ATOM 584 O O . GLU A 1 80 ? 15.638 -5.865 -2.780 1.00 96.81 80 GLU A O 1
ATOM 589 N N . ALA A 1 81 ? 14.704 -4.597 -1.190 1.00 97.38 81 ALA A N 1
ATOM 590 C CA . ALA A 1 81 ? 13.436 -4.454 -1.897 1.00 97.38 81 ALA A CA 1
ATOM 591 C C . ALA A 1 81 ? 13.595 -3.726 -3.243 1.00 97.38 81 ALA A C 1
ATOM 593 O O . ALA A 1 81 ? 12.990 -4.144 -4.233 1.00 97.38 81 ALA A O 1
ATOM 594 N N . SER A 1 82 ? 14.414 -2.668 -3.304 1.00 96.69 82 SER A N 1
ATOM 595 C CA . SER A 1 82 ? 14.633 -1.918 -4.547 1.00 96.69 82 SER A CA 1
ATOM 596 C C . SER A 1 82 ? 15.431 -2.719 -5.577 1.00 96.69 82 SER A C 1
ATOM 598 O O . SER A 1 82 ? 15.044 -2.729 -6.743 1.00 96.69 82 SER A O 1
ATOM 600 N N . ARG A 1 83 ? 16.467 -3.464 -5.163 1.00 94.75 83 ARG A N 1
ATOM 601 C CA . ARG A 1 83 ? 17.231 -4.363 -6.048 1.00 94.75 83 ARG A CA 1
ATOM 602 C C . ARG A 1 83 ? 16.378 -5.502 -6.591 1.00 94.75 83 ARG A C 1
ATOM 604 O O . ARG A 1 83 ? 16.400 -5.755 -7.793 1.00 94.75 83 ARG A O 1
ATOM 611 N N . ARG A 1 84 ? 15.589 -6.157 -5.732 1.00 96.06 84 ARG A N 1
ATOM 612 C CA . ARG A 1 84 ? 14.668 -7.226 -6.145 1.00 96.06 84 ARG A CA 1
ATOM 613 C C . ARG A 1 84 ? 13.646 -6.720 -7.160 1.00 96.06 84 ARG A C 1
ATOM 615 O O . ARG A 1 84 ? 13.411 -7.374 -8.171 1.00 96.06 84 ARG A O 1
ATOM 622 N N . LEU A 1 85 ? 13.054 -5.552 -6.912 1.00 95.75 85 LEU A N 1
ATOM 623 C CA . LEU A 1 85 ? 12.099 -4.949 -7.839 1.00 95.75 85 LEU A CA 1
ATOM 624 C C . LEU A 1 85 ? 12.767 -4.525 -9.156 1.00 95.75 85 LEU A C 1
ATOM 626 O O . LEU A 1 85 ? 12.201 -4.757 -10.221 1.00 95.75 85 LEU A O 1
ATOM 630 N N . ALA A 1 86 ? 13.979 -3.964 -9.098 1.00 92.38 86 ALA A N 1
ATOM 631 C CA . ALA A 1 86 ? 14.756 -3.621 -10.285 1.00 92.38 86 ALA A CA 1
ATOM 632 C C . ALA A 1 86 ? 15.051 -4.859 -11.141 1.00 92.38 86 ALA A C 1
ATOM 634 O O . ALA A 1 86 ? 14.888 -4.795 -12.353 1.00 92.38 86 ALA A O 1
ATOM 635 N N . ALA A 1 87 ? 15.426 -5.990 -10.533 1.00 90.31 87 ALA A N 1
ATOM 636 C CA . ALA A 1 87 ? 15.650 -7.240 -11.260 1.00 90.31 87 ALA A CA 1
ATOM 637 C C . ALA A 1 87 ? 14.391 -7.685 -12.021 1.00 90.31 87 ALA A C 1
ATOM 639 O O . ALA A 1 87 ? 14.460 -7.908 -13.225 1.00 90.31 87 ALA A O 1
ATOM 640 N N . VAL A 1 88 ? 13.226 -7.690 -11.360 1.00 91.69 88 VAL A N 1
ATOM 641 C CA . VAL A 1 88 ? 11.947 -8.036 -12.007 1.00 91.69 88 VAL A CA 1
ATOM 642 C C . VAL A 1 88 ? 11.614 -7.093 -13.164 1.00 91.69 88 VAL A C 1
ATOM 644 O O . VAL A 1 88 ? 11.153 -7.545 -14.205 1.00 91.69 88 VAL A O 1
ATOM 647 N N . ILE A 1 89 ? 11.851 -5.791 -12.994 1.00 90.00 89 ILE A N 1
ATOM 648 C CA . ILE A 1 89 ? 11.585 -4.786 -14.029 1.00 90.00 89 ILE A CA 1
ATOM 649 C C . ILE A 1 89 ? 12.531 -4.939 -15.227 1.00 90.00 89 ILE A C 1
ATOM 651 O O . ILE A 1 89 ? 12.092 -4.798 -16.362 1.00 90.00 89 ILE A O 1
ATOM 655 N N . LEU A 1 90 ? 13.816 -5.206 -14.987 1.00 85.25 90 LEU A N 1
ATOM 656 C CA . LEU A 1 90 ? 14.827 -5.318 -16.043 1.00 85.25 90 LEU A CA 1
ATOM 657 C C . LEU A 1 90 ? 14.751 -6.650 -16.799 1.00 85.25 90 LEU A C 1
ATOM 659 O O . LEU A 1 90 ? 15.173 -6.714 -17.949 1.00 85.25 90 LEU A O 1
ATOM 663 N N . GLU A 1 91 ? 14.225 -7.698 -16.165 1.00 86.19 91 GLU A N 1
ATOM 664 C CA . GLU A 1 91 ? 13.919 -8.983 -16.805 1.00 86.19 91 GLU A CA 1
ATOM 665 C C . GLU A 1 91 ? 12.585 -8.964 -17.558 1.00 86.19 91 GLU A C 1
ATOM 667 O O . GLU A 1 91 ? 12.336 -9.831 -18.397 1.00 86.19 91 GLU A O 1
ATOM 672 N N . ALA A 1 92 ? 11.710 -8.000 -17.265 1.00 84.88 92 ALA A N 1
ATOM 673 C CA . ALA A 1 92 ? 10.454 -7.868 -17.974 1.00 84.88 92 ALA A CA 1
ATOM 674 C C . ALA A 1 92 ? 10.707 -7.381 -19.404 1.00 84.88 92 ALA A C 1
ATOM 676 O O . ALA A 1 92 ? 11.322 -6.338 -19.623 1.00 84.88 92 ALA A O 1
ATOM 677 N N . ASP A 1 93 ? 10.159 -8.098 -20.383 1.00 81.44 93 ASP A N 1
ATOM 678 C CA . ASP A 1 93 ? 10.154 -7.671 -21.785 1.00 81.44 93 ASP A CA 1
ATOM 679 C C . ASP A 1 93 ? 9.126 -6.549 -22.001 1.00 81.44 93 ASP A C 1
ATOM 681 O O . ASP A 1 93 ? 8.066 -6.749 -22.592 1.00 81.44 93 ASP A O 1
ATOM 685 N N . ALA A 1 94 ? 9.343 -5.398 -21.363 1.00 83.25 94 ALA A N 1
ATOM 686 C CA . ALA A 1 94 ? 8.449 -4.247 -21.367 1.00 83.25 94 ALA A CA 1
ATOM 687 C C . ALA A 1 94 ? 9.073 -3.080 -22.128 1.00 83.25 94 ALA A C 1
ATOM 689 O O . ALA A 1 94 ? 10.232 -2.721 -21.924 1.00 83.25 94 ALA A O 1
ATOM 690 N N . GLU A 1 95 ? 8.282 -2.442 -22.985 1.00 78.25 95 GLU A N 1
ATOM 691 C CA . GLU A 1 95 ? 8.731 -1.253 -23.708 1.00 78.25 95 GLU A CA 1
ATOM 692 C C . GLU A 1 95 ? 8.744 -0.008 -22.826 1.00 78.25 95 GLU A C 1
ATOM 694 O O . GLU A 1 95 ? 9.536 0.912 -23.039 1.00 78.25 95 GLU A O 1
ATOM 699 N N . GLU A 1 96 ? 7.846 0.014 -21.845 1.00 84.88 96 GLU A N 1
ATOM 700 C CA . GLU A 1 96 ? 7.683 1.086 -20.885 1.00 84.88 96 GLU A CA 1
ATOM 701 C C . GLU A 1 96 ? 7.348 0.499 -19.518 1.00 84.88 96 GLU A C 1
ATOM 703 O O . GLU A 1 96 ? 6.612 -0.485 -19.405 1.00 84.88 96 GLU A O 1
ATOM 708 N N . VAL A 1 97 ? 7.893 1.126 -18.478 1.00 90.12 97 VAL A N 1
ATOM 709 C CA . VAL A 1 97 ? 7.605 0.770 -17.092 1.00 90.12 97 VAL A CA 1
ATOM 710 C C . VAL A 1 97 ? 7.028 1.988 -16.406 1.00 90.12 97 VAL A C 1
ATOM 712 O O . VAL A 1 97 ? 7.721 2.988 -16.195 1.00 90.12 97 VAL A O 1
ATOM 715 N N . GLU A 1 98 ? 5.754 1.879 -16.065 1.00 93.00 98 GLU A N 1
ATOM 716 C CA . GLU A 1 98 ? 5.022 2.866 -15.297 1.00 93.00 98 GLU A CA 1
ATOM 717 C C . GLU A 1 98 ? 5.076 2.493 -13.817 1.00 93.00 98 GLU A C 1
ATOM 719 O O . GLU A 1 98 ? 4.611 1.430 -13.412 1.00 93.00 98 GLU A O 1
ATOM 724 N N . LEU A 1 99 ? 5.612 3.387 -12.996 1.00 94.69 99 LEU A N 1
ATOM 725 C CA . LEU A 1 99 ? 5.630 3.249 -11.550 1.00 94.69 99 LEU A CA 1
ATOM 726 C C . LEU A 1 99 ? 4.521 4.101 -10.936 1.00 94.69 99 LEU A C 1
ATOM 728 O O . LEU A 1 99 ? 4.489 5.323 -11.106 1.00 94.69 99 LEU A O 1
ATOM 732 N N . ARG A 1 100 ? 3.642 3.455 -10.171 1.00 96.25 100 ARG A N 1
ATOM 733 C CA . ARG A 1 100 ? 2.609 4.096 -9.360 1.00 96.25 100 ARG A CA 1
ATOM 734 C C . ARG A 1 100 ? 2.907 3.886 -7.888 1.00 96.25 100 ARG A C 1
ATOM 736 O O . ARG A 1 100 ? 3.036 2.751 -7.442 1.00 96.25 100 ARG A O 1
ATOM 743 N N . HIS A 1 101 ? 2.961 4.956 -7.109 1.00 95.56 101 HIS A N 1
ATOM 744 C CA . HIS A 1 101 ? 3.120 4.850 -5.660 1.00 95.56 101 HIS A CA 1
ATOM 745 C C . HIS A 1 101 ? 2.334 5.937 -4.932 1.00 95.56 101 HIS A C 1
ATOM 747 O O . HIS A 1 101 ? 2.117 7.022 -5.477 1.00 95.56 101 HIS A O 1
ATOM 753 N N . PRO A 1 102 ? 1.866 5.672 -3.704 1.00 95.75 102 PRO A N 1
ATOM 754 C CA . PRO A 1 102 ? 1.213 6.696 -2.917 1.00 95.75 102 PRO A CA 1
ATOM 755 C C . PRO A 1 102 ? 2.214 7.782 -2.524 1.00 95.75 102 PRO A C 1
ATOM 757 O O . PRO A 1 102 ? 3.361 7.502 -2.177 1.00 95.75 102 PRO A O 1
ATOM 760 N N . ILE A 1 103 ? 1.736 9.020 -2.517 1.00 93.50 103 ILE A N 1
ATOM 761 C CA . ILE A 1 103 ? 2.448 10.183 -1.984 1.00 93.50 103 ILE A CA 1
ATOM 762 C C . ILE A 1 103 ? 1.681 10.776 -0.796 1.00 93.50 103 ILE A C 1
ATOM 764 O O . ILE A 1 103 ? 0.503 10.447 -0.584 1.00 93.50 103 ILE A O 1
ATOM 768 N N . PRO A 1 104 ? 2.316 11.632 0.026 1.00 86.50 104 PRO A N 1
ATOM 769 C CA . PRO A 1 104 ? 1.614 12.339 1.093 1.00 86.50 104 PRO A CA 1
ATOM 770 C C . PRO A 1 104 ? 0.375 13.065 0.579 1.00 86.50 104 PRO A C 1
ATOM 772 O O . PRO A 1 104 ? 0.344 13.541 -0.551 1.00 86.50 104 PRO A O 1
ATOM 775 N N . GLY A 1 105 ? -0.664 13.126 1.408 1.00 81.31 105 GLY A N 1
ATOM 776 C CA . GLY A 1 105 ? -1.983 13.611 0.988 1.00 81.31 105 GLY A CA 1
ATOM 777 C C . GLY A 1 105 ? -2.839 12.539 0.306 1.00 81.31 105 GLY A C 1
ATOM 778 O O . GLY A 1 105 ? -4.046 12.706 0.177 1.00 81.31 105 GLY A O 1
ATOM 779 N N . GLY A 1 106 ? -2.261 11.384 -0.041 1.00 75.12 106 GLY A N 1
ATOM 780 C CA . GLY A 1 106 ? -3.010 10.209 -0.475 1.00 75.12 106 GLY A CA 1
ATOM 781 C C . GLY A 1 106 ? -3.325 10.137 -1.966 1.00 75.12 106 GLY A C 1
ATOM 782 O O . GLY A 1 106 ? -4.052 9.231 -2.374 1.00 75.12 106 GLY A O 1
ATOM 783 N N . ALA A 1 107 ? -2.766 11.044 -2.765 1.00 87.69 107 ALA A N 1
ATOM 784 C CA . ALA A 1 107 ? -2.710 10.893 -4.211 1.00 87.69 107 ALA A CA 1
ATOM 785 C C . ALA A 1 107 ? -1.761 9.745 -4.606 1.00 87.69 107 ALA A C 1
ATOM 787 O O . ALA A 1 107 ? -0.913 9.314 -3.819 1.00 87.69 107 ALA A O 1
ATOM 788 N N . VAL A 1 108 ? -1.914 9.251 -5.835 1.00 92.06 108 VAL A N 1
ATOM 789 C CA . VAL A 1 108 ? -1.007 8.273 -6.445 1.00 92.06 108 VAL A CA 1
ATOM 790 C C . VAL A 1 108 ? -0.131 9.022 -7.437 1.00 92.06 108 VAL A C 1
ATOM 792 O O . VAL A 1 108 ? -0.635 9.587 -8.405 1.00 92.06 108 VAL A O 1
ATOM 795 N N . HIS A 1 109 ? 1.172 9.058 -7.177 1.00 92.69 109 HIS A N 1
ATOM 796 C CA . HIS A 1 109 ? 2.137 9.587 -8.127 1.00 92.69 109 HIS A CA 1
ATOM 797 C C . HIS A 1 109 ? 2.400 8.557 -9.222 1.00 92.69 109 HIS A C 1
ATOM 799 O O . HIS A 1 109 ? 2.488 7.361 -8.944 1.00 92.69 109 HIS A O 1
ATOM 805 N N . ARG A 1 110 ? 2.520 9.042 -10.459 1.00 92.38 110 ARG A N 1
ATOM 806 C CA . ARG A 1 110 ? 2.794 8.256 -11.662 1.00 92.38 110 ARG A CA 1
ATOM 807 C C . ARG A 1 110 ? 4.093 8.759 -12.275 1.00 92.38 110 ARG A C 1
ATOM 809 O O . ARG A 1 110 ? 4.187 9.938 -12.609 1.00 92.38 110 ARG A O 1
ATOM 816 N N . SER A 1 111 ? 5.058 7.868 -12.460 1.00 88.31 111 SER A N 1
ATOM 817 C CA . SER A 1 111 ? 6.302 8.160 -13.174 1.00 88.31 111 SER A CA 1
ATOM 818 C C . SER A 1 111 ? 6.636 7.051 -14.169 1.00 88.31 111 SER A C 1
ATOM 820 O O . SER A 1 111 ? 6.176 5.921 -14.033 1.00 88.31 111 SER A O 1
ATOM 822 N N . VAL A 1 112 ? 7.424 7.382 -15.191 1.00 86.38 112 VAL A N 1
ATOM 823 C CA . VAL A 1 112 ? 7.876 6.434 -16.217 1.00 86.38 112 VAL A CA 1
ATOM 824 C C . VAL A 1 112 ? 9.375 6.217 -16.039 1.00 86.38 112 VAL A C 1
ATOM 826 O O . VAL A 1 112 ? 10.149 7.171 -16.108 1.00 86.38 112 VAL A O 1
ATOM 829 N N . LEU A 1 113 ? 9.795 4.975 -15.779 1.00 76.81 113 LEU A N 1
ATOM 830 C CA . LEU A 1 113 ? 11.179 4.661 -15.394 1.00 76.81 113 LEU A CA 1
ATOM 831 C C . LEU A 1 113 ? 12.120 4.439 -16.587 1.00 76.81 113 LEU A C 1
ATOM 833 O O . LEU A 1 113 ? 13.291 4.807 -16.504 1.00 76.81 113 LEU A O 1
ATOM 837 N N . LEU A 1 114 ? 11.631 3.855 -17.689 1.00 66.06 114 LEU A N 1
ATOM 838 C CA . LEU A 1 114 ? 12.480 3.362 -18.791 1.00 66.06 114 LEU A CA 1
ATOM 839 C C . LEU A 1 114 ? 12.289 4.080 -20.138 1.00 66.06 114 LEU A C 1
ATOM 841 O O . LEU A 1 114 ? 12.822 3.622 -21.147 1.00 66.06 114 LEU A O 1
ATOM 845 N N . GLY A 1 115 ? 11.608 5.230 -20.183 1.00 57.78 115 GLY A N 1
ATOM 846 C CA . GLY A 1 115 ? 11.381 5.957 -21.445 1.00 57.78 115 GLY A CA 1
ATOM 847 C C . GLY A 1 115 ? 12.668 6.303 -22.221 1.00 57.78 115 GLY A C 1
ATOM 848 O O . GLY A 1 115 ? 12.655 6.352 -23.448 1.00 57.78 115 GLY A O 1
ATOM 849 N N . GLY A 1 116 ? 13.797 6.481 -21.518 1.00 53.16 116 GLY A N 1
ATOM 850 C CA . GLY A 1 116 ? 15.100 6.833 -22.102 1.00 53.16 116 GLY A CA 1
ATOM 851 C C . GLY A 1 116 ? 16.024 5.659 -22.453 1.00 53.16 116 GLY A C 1
ATOM 852 O O . GLY A 1 116 ? 17.024 5.867 -23.135 1.00 53.16 116 GLY A O 1
ATOM 853 N N . LEU A 1 117 ? 15.717 4.423 -22.040 1.00 55.94 117 LEU A N 1
ATOM 854 C CA . LEU A 1 117 ? 16.630 3.284 -22.237 1.00 55.94 117 LEU A CA 1
ATOM 855 C C . LEU A 1 117 ? 16.767 2.876 -23.704 1.00 55.94 117 LEU A C 1
ATOM 857 O O . LEU A 1 117 ? 17.852 2.555 -24.182 1.00 55.94 117 LEU A O 1
ATOM 861 N N . ARG A 1 118 ? 15.649 2.917 -24.435 1.00 56.28 118 ARG A N 1
ATOM 862 C CA . ARG A 1 118 ? 15.640 2.685 -25.882 1.00 56.28 118 ARG A CA 1
ATOM 863 C C . ARG A 1 118 ? 16.377 3.787 -26.637 1.00 56.28 118 ARG A C 1
ATOM 865 O O . ARG A 1 118 ? 17.007 3.486 -27.642 1.00 56.28 118 ARG A O 1
ATOM 872 N N . ALA A 1 119 ? 16.322 5.032 -26.157 1.00 54.38 119 ALA A N 1
ATOM 873 C CA . ALA A 1 119 ? 17.078 6.133 -26.750 1.00 54.38 119 ALA A CA 1
ATOM 874 C C . ALA A 1 119 ? 18.590 5.914 -26.576 1.00 54.38 119 ALA A C 1
ATOM 876 O O . ALA A 1 119 ? 19.316 5.965 -27.560 1.00 54.38 119 ALA A O 1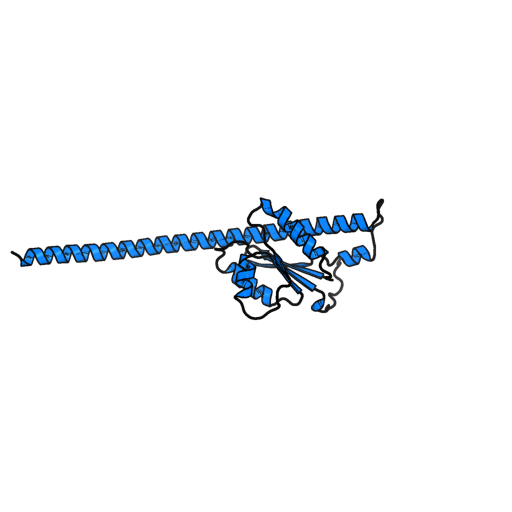
ATOM 877 N N . ALA A 1 120 ? 19.036 5.537 -25.373 1.00 55.66 120 ALA A N 1
ATOM 878 C CA . ALA A 1 120 ? 20.446 5.250 -25.094 1.00 55.66 120 ALA A CA 1
ATOM 879 C C . ALA A 1 120 ? 20.990 4.003 -25.823 1.00 55.66 120 ALA A C 1
ATOM 881 O O . ALA A 1 120 ? 22.178 3.929 -26.105 1.00 55.66 120 ALA A O 1
ATOM 882 N N . ARG A 1 121 ? 20.135 3.023 -26.155 1.00 59.38 121 ARG A N 1
ATOM 883 C CA . ARG A 1 121 ? 20.516 1.892 -27.025 1.00 59.38 121 ARG A CA 1
ATOM 884 C C . ARG A 1 121 ? 20.614 2.263 -28.505 1.00 59.38 121 ARG A C 1
ATOM 886 O O . ARG A 1 121 ? 21.339 1.600 -29.237 1.00 59.38 121 ARG A O 1
ATOM 893 N N . ARG A 1 122 ? 19.833 3.247 -28.964 1.00 61.34 122 ARG A N 1
ATOM 894 C CA . ARG A 1 122 ? 19.847 3.701 -30.366 1.00 61.34 122 ARG A CA 1
ATOM 895 C C . ARG A 1 122 ? 21.067 4.564 -30.672 1.00 61.34 122 ARG A C 1
ATOM 897 O O . ARG A 1 122 ? 21.565 4.484 -31.786 1.00 61.34 122 ARG A O 1
ATOM 904 N N . ASP A 1 123 ? 21.509 5.356 -29.700 1.00 63.22 123 ASP A N 1
ATOM 905 C CA . ASP A 1 123 ? 22.678 6.228 -29.807 1.00 63.22 123 ASP A CA 1
ATOM 906 C C . ASP A 1 123 ? 23.554 6.067 -28.551 1.00 63.22 123 ASP A C 1
ATOM 908 O O . ASP A 1 123 ? 23.364 6.779 -27.557 1.00 63.22 123 ASP A O 1
ATOM 912 N N . PRO A 1 124 ? 24.418 5.038 -28.521 1.00 63.34 124 PRO A N 1
ATOM 913 C CA . PRO A 1 124 ? 25.241 4.763 -27.357 1.00 63.34 124 PRO A CA 1
ATOM 914 C C . PRO A 1 124 ? 26.319 5.839 -27.160 1.00 63.34 124 PRO A C 1
ATOM 916 O O . PRO A 1 124 ? 26.970 6.234 -28.126 1.00 63.34 124 PRO A O 1
ATOM 919 N N . PRO A 1 125 ? 26.585 6.274 -25.915 1.00 66.25 125 PRO A N 1
ATOM 920 C CA . PRO A 1 125 ? 27.708 7.162 -25.644 1.00 66.25 125 PRO A CA 1
ATOM 921 C C . PRO A 1 125 ? 29.042 6.457 -25.929 1.00 66.25 125 PRO A C 1
ATOM 923 O O . PRO A 1 125 ? 29.176 5.251 -25.714 1.00 66.25 125 PRO A O 1
ATOM 926 N N . GLU A 1 126 ? 30.053 7.216 -26.354 1.00 67.81 126 GLU A N 1
ATOM 927 C CA . GLU A 1 126 ? 31.421 6.702 -26.443 1.00 67.81 126 GLU A CA 1
ATOM 928 C C . GLU A 1 126 ? 31.932 6.346 -25.039 1.00 67.81 126 GLU A C 1
ATOM 930 O O . GLU A 1 126 ? 31.997 7.196 -24.147 1.00 67.81 126 GLU A O 1
ATOM 935 N N . THR A 1 127 ? 32.298 5.080 -24.826 1.00 66.88 127 THR A N 1
ATOM 936 C CA . THR A 1 127 ? 32.852 4.608 -23.552 1.00 66.88 127 THR A CA 1
ATOM 937 C C . THR A 1 127 ? 34.193 3.914 -23.746 1.00 66.88 127 THR A C 1
ATOM 939 O O . THR A 1 127 ? 34.409 3.195 -24.715 1.00 66.88 127 THR A O 1
ATOM 942 N N . PHE A 1 128 ? 35.082 4.049 -22.758 1.00 68.19 128 PHE A N 1
ATOM 943 C CA . PHE A 1 128 ? 36.383 3.361 -22.707 1.00 68.19 128 PHE A CA 1
ATOM 944 C C . PHE A 1 128 ? 36.291 1.869 -22.325 1.00 68.19 128 PHE A C 1
ATOM 946 O O . PHE A 1 128 ? 37.301 1.185 -22.189 1.00 68.19 128 PHE A O 1
ATOM 953 N N . SER A 1 129 ? 35.083 1.362 -22.098 1.00 68.19 129 SER A N 1
ATOM 954 C CA . SER A 1 129 ? 34.756 -0.033 -21.776 1.00 68.19 129 SER A CA 1
ATOM 955 C C . SER A 1 129 ? 33.701 -0.538 -22.764 1.00 68.19 129 SER A C 1
ATOM 957 O O . SER A 1 129 ? 33.161 0.282 -23.509 1.00 68.19 129 SER A O 1
ATOM 959 N N . PRO A 1 130 ? 33.372 -1.843 -22.798 1.00 76.12 130 PRO A N 1
ATOM 960 C CA . PRO A 1 130 ? 32.251 -2.323 -23.598 1.00 76.12 130 PRO A CA 1
ATOM 961 C C . PRO A 1 130 ? 30.979 -1.560 -23.205 1.00 76.12 130 PRO A C 1
ATOM 963 O O . PRO A 1 130 ? 30.489 -1.704 -22.082 1.00 76.12 130 PRO A O 1
ATOM 966 N N . VAL A 1 131 ? 30.489 -0.721 -24.123 1.00 69.50 131 VAL A N 1
ATOM 967 C CA . VAL A 1 131 ? 29.337 0.184 -23.953 1.00 69.50 131 VAL A CA 1
ATOM 968 C C . VAL A 1 131 ? 28.153 -0.547 -23.331 1.00 69.50 131 VAL A C 1
ATOM 970 O O . VAL A 1 131 ? 27.503 -0.026 -22.428 1.00 69.50 131 VAL A O 1
ATOM 973 N N . ASP A 1 132 ? 27.913 -1.781 -23.772 1.00 69.94 132 ASP A N 1
ATOM 974 C CA . ASP A 1 132 ? 26.786 -2.593 -23.327 1.00 69.94 132 ASP A CA 1
ATOM 975 C C . ASP A 1 132 ? 26.833 -2.903 -21.828 1.00 69.94 132 ASP A C 1
ATOM 977 O O . ASP A 1 132 ? 25.793 -2.902 -21.171 1.00 69.94 132 ASP A O 1
ATOM 981 N N . VAL A 1 133 ? 28.028 -3.126 -21.271 1.00 73.56 133 VAL A N 1
ATOM 982 C CA . VAL A 1 133 ? 28.209 -3.447 -19.847 1.00 73.56 133 VAL A CA 1
ATOM 983 C C . VAL A 1 133 ? 28.016 -2.194 -18.999 1.00 73.56 133 VAL A C 1
ATOM 985 O O . VAL A 1 133 ? 27.216 -2.199 -18.067 1.00 73.56 133 VAL A O 1
ATOM 988 N N . VAL A 1 134 ? 28.676 -1.091 -19.369 1.00 77.69 134 VAL A N 1
ATOM 989 C CA . VAL A 1 134 ? 28.570 0.183 -18.638 1.00 77.69 134 VAL A CA 1
ATOM 990 C C . VAL A 1 134 ? 27.139 0.713 -18.668 1.00 77.69 134 VAL A C 1
ATOM 992 O O . VAL A 1 134 ? 26.617 1.157 -17.646 1.00 77.69 134 VAL A O 1
ATOM 995 N N . LEU A 1 135 ? 26.481 0.643 -19.826 1.00 76.50 135 LEU A N 1
ATOM 996 C CA . LEU A 1 135 ? 25.102 1.085 -19.968 1.00 76.50 135 LEU A CA 1
ATOM 997 C C . LEU A 1 135 ? 24.148 0.189 -19.168 1.00 76.50 135 LEU A C 1
ATOM 999 O O . LEU A 1 135 ? 23.261 0.710 -18.496 1.00 76.50 135 LEU A O 1
ATOM 1003 N N . ALA A 1 136 ? 24.327 -1.136 -19.196 1.00 76.94 136 ALA A N 1
ATOM 1004 C CA . ALA A 1 136 ? 23.501 -2.054 -18.412 1.00 76.94 136 ALA A CA 1
ATOM 1005 C C . ALA A 1 136 ? 23.629 -1.806 -16.899 1.00 76.94 136 ALA A C 1
ATOM 1007 O O . ALA A 1 136 ? 22.612 -1.772 -16.197 1.00 76.94 136 ALA A O 1
ATOM 1008 N N . ASP A 1 137 ? 24.847 -1.580 -16.408 1.00 82.38 137 ASP A N 1
ATOM 1009 C CA . ASP A 1 137 ? 25.099 -1.293 -14.995 1.00 82.38 137 ASP A CA 1
ATOM 1010 C C . ASP A 1 137 ? 24.528 0.066 -14.583 1.00 82.38 137 ASP A C 1
ATOM 1012 O O . ASP A 1 137 ? 23.794 0.148 -13.595 1.00 82.38 137 ASP A O 1
ATOM 1016 N N . ALA A 1 138 ? 24.745 1.113 -15.386 1.00 83.19 138 ALA A N 1
ATOM 1017 C CA . ALA A 1 138 ? 24.187 2.441 -15.132 1.00 83.19 138 ALA A CA 1
ATOM 1018 C C . ALA A 1 138 ? 22.650 2.426 -15.112 1.00 83.19 138 ALA A C 1
ATOM 1020 O O . ALA A 1 138 ? 22.015 3.061 -14.267 1.00 83.19 138 ALA A O 1
ATOM 1021 N N . VAL A 1 139 ? 22.028 1.665 -16.015 1.00 82.50 139 VAL A N 1
ATOM 1022 C CA . VAL A 1 139 ? 20.577 1.462 -16.035 1.00 82.50 139 VAL A CA 1
ATOM 1023 C C . VAL A 1 139 ? 20.101 0.774 -14.763 1.00 82.50 139 VAL A C 1
ATOM 1025 O O . VAL A 1 139 ? 19.107 1.203 -14.167 1.00 82.50 139 VAL A O 1
ATOM 1028 N N . ARG A 1 140 ? 20.788 -0.290 -14.343 1.00 85.88 140 ARG A N 1
ATOM 1029 C CA . ARG A 1 140 ? 20.442 -1.039 -13.135 1.00 85.88 140 ARG A CA 1
ATOM 1030 C C . ARG A 1 140 ? 20.550 -0.158 -11.899 1.00 85.88 140 ARG A C 1
ATOM 1032 O O . ARG A 1 140 ? 19.617 -0.133 -11.094 1.00 85.88 140 ARG A O 1
ATOM 1039 N N . GLU A 1 141 ? 21.638 0.590 -11.770 1.00 88.81 141 GLU A N 1
ATOM 1040 C CA . GLU A 1 141 ? 21.876 1.504 -10.655 1.00 88.81 141 GLU A CA 1
ATOM 1041 C C . GLU A 1 141 ? 20.837 2.632 -10.624 1.00 88.81 141 GLU A C 1
ATOM 1043 O O . GLU A 1 141 ? 20.165 2.824 -9.608 1.00 88.81 141 GLU A O 1
ATOM 1048 N N . ALA A 1 142 ? 20.607 3.312 -11.752 1.00 87.19 142 ALA A N 1
ATOM 1049 C CA . ALA A 1 142 ? 19.627 4.392 -11.845 1.00 87.19 142 ALA A CA 1
ATOM 1050 C C . ALA A 1 142 ? 18.193 3.910 -11.568 1.00 87.19 142 ALA A C 1
ATOM 1052 O O . ALA A 1 142 ? 17.421 4.595 -10.890 1.00 87.19 142 ALA A O 1
ATOM 1053 N N . THR A 1 143 ? 17.827 2.726 -12.067 1.00 87.88 143 THR A N 1
ATOM 1054 C CA . THR A 1 143 ? 16.518 2.107 -11.803 1.00 87.88 143 THR A CA 1
ATOM 1055 C C . THR A 1 143 ? 16.374 1.784 -10.320 1.00 87.88 143 THR A C 1
ATOM 1057 O O . THR A 1 143 ? 15.386 2.175 -9.701 1.00 87.88 143 THR A O 1
ATOM 1060 N N . THR A 1 144 ? 17.388 1.156 -9.722 1.00 92.06 144 THR A N 1
ATOM 1061 C CA . THR A 1 144 ? 17.407 0.823 -8.290 1.00 92.06 144 THR A CA 1
ATOM 1062 C C . THR A 1 144 ? 17.272 2.079 -7.428 1.00 92.06 144 THR A C 1
ATOM 1064 O O . THR A 1 144 ? 16.432 2.114 -6.530 1.00 92.06 144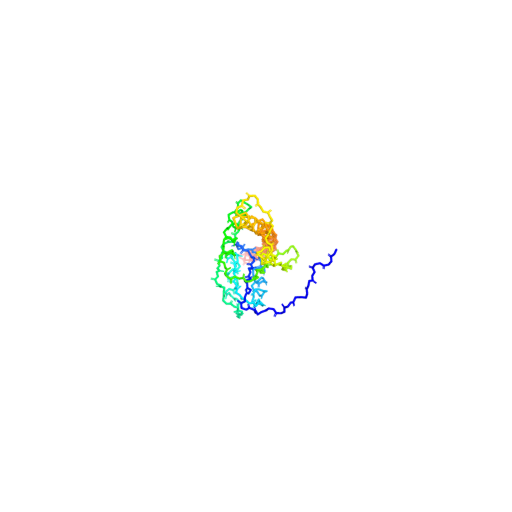 THR A O 1
ATOM 1067 N N . ALA A 1 145 ? 18.019 3.144 -7.733 1.00 92.19 145 ALA A N 1
ATOM 1068 C CA . ALA A 1 145 ? 17.963 4.404 -6.995 1.00 92.19 145 ALA A CA 1
ATOM 1069 C C . ALA A 1 145 ? 16.569 5.055 -7.053 1.00 92.19 145 ALA A C 1
ATOM 1071 O O . ALA A 1 145 ? 16.023 5.447 -6.019 1.00 92.19 145 ALA A O 1
ATOM 1072 N N . ARG A 1 146 ? 15.947 5.115 -8.240 1.00 92.56 146 ARG A N 1
ATOM 1073 C CA . ARG A 1 146 ? 14.580 5.649 -8.400 1.00 92.56 146 ARG A CA 1
ATOM 1074 C C . ARG A 1 146 ? 13.545 4.820 -7.644 1.00 92.56 146 ARG A C 1
ATOM 1076 O O . ARG A 1 146 ? 12.692 5.378 -6.956 1.00 92.56 146 ARG A O 1
ATOM 1083 N N . LEU A 1 147 ? 13.644 3.494 -7.727 1.00 95.19 147 LEU A N 1
ATOM 1084 C CA . LEU A 1 147 ? 12.758 2.589 -6.998 1.00 95.19 147 LEU A CA 1
ATOM 1085 C C . LEU A 1 147 ? 12.935 2.722 -5.488 1.00 95.19 147 LEU A C 1
ATOM 1087 O O . LEU A 1 147 ? 11.944 2.712 -4.766 1.00 95.19 147 LEU A O 1
ATOM 1091 N N . ARG A 1 148 ? 14.167 2.901 -5.001 1.00 96.50 148 ARG A N 1
ATOM 1092 C CA . ARG A 1 148 ? 14.437 3.121 -3.576 1.00 96.50 148 ARG A CA 1
ATOM 1093 C C . ARG A 1 148 ? 13.717 4.366 -3.056 1.00 96.50 148 ARG A C 1
ATOM 1095 O O . ARG A 1 148 ? 13.122 4.302 -1.983 1.00 96.50 148 ARG A O 1
ATOM 1102 N N . VAL A 1 149 ? 13.726 5.466 -3.814 1.00 95.25 149 VAL A N 1
ATOM 1103 C CA . VAL A 1 149 ? 12.994 6.695 -3.459 1.00 95.25 149 VAL A CA 1
ATOM 1104 C C . VAL A 1 149 ? 11.487 6.439 -3.417 1.00 95.25 149 VAL A C 1
ATOM 1106 O O . VAL A 1 149 ? 10.852 6.713 -2.402 1.00 95.25 149 VAL A O 1
ATOM 1109 N N . ALA A 1 150 ? 10.921 5.839 -4.465 1.00 96.50 150 ALA A N 1
ATOM 1110 C CA . ALA A 1 150 ? 9.489 5.547 -4.520 1.00 96.50 150 ALA A CA 1
ATOM 1111 C C . ALA A 1 150 ? 9.029 4.579 -3.412 1.00 96.50 150 ALA A C 1
ATOM 1113 O O . ALA A 1 150 ? 7.973 4.772 -2.809 1.00 96.50 150 ALA A O 1
ATOM 1114 N N . LEU A 1 151 ? 9.836 3.562 -3.094 1.00 97.81 151 LEU A N 1
ATOM 1115 C CA . LEU A 1 151 ? 9.584 2.637 -1.988 1.00 97.81 151 LEU A CA 1
ATOM 1116 C C . LEU A 1 151 ? 9.672 3.340 -0.630 1.00 97.81 151 LEU A C 1
ATOM 1118 O O . LEU A 1 151 ? 8.846 3.077 0.242 1.00 97.81 151 LEU A O 1
ATOM 1122 N N . ALA A 1 152 ? 10.631 4.250 -0.444 1.00 97.19 152 ALA A N 1
ATOM 1123 C CA . ALA A 1 152 ? 10.739 5.040 0.778 1.00 97.19 152 ALA A CA 1
ATOM 1124 C C . ALA A 1 152 ? 9.524 5.962 0.962 1.00 97.19 152 ALA A C 1
ATOM 1126 O O . ALA A 1 152 ? 8.999 6.087 2.071 1.00 97.19 152 ALA A O 1
ATOM 1127 N N . GLU A 1 153 ? 9.031 6.570 -0.118 1.00 96.31 153 GLU A N 1
ATOM 1128 C CA . GLU A 1 153 ? 7.805 7.364 -0.084 1.00 96.31 153 GLU A CA 1
ATOM 1129 C C . GLU A 1 153 ? 6.574 6.512 0.219 1.00 96.31 153 GLU A C 1
ATOM 1131 O O . GLU A 1 153 ? 5.790 6.876 1.100 1.00 96.31 153 GLU A O 1
ATOM 1136 N N . ALA A 1 154 ? 6.440 5.353 -0.429 1.00 97.31 154 ALA A N 1
ATOM 1137 C CA . ALA A 1 154 ? 5.354 4.422 -0.159 1.00 97.31 154 ALA A CA 1
ATOM 1138 C C . ALA A 1 154 ? 5.361 3.949 1.304 1.00 97.31 154 ALA A C 1
ATOM 1140 O O . ALA A 1 154 ? 4.321 3.981 1.967 1.00 97.31 154 ALA A O 1
ATOM 1141 N N . LEU A 1 155 ? 6.538 3.610 1.842 1.00 97.50 155 LEU A N 1
ATOM 1142 C CA . LEU A 1 155 ? 6.724 3.237 3.246 1.00 97.50 155 LEU A CA 1
ATOM 1143 C C . LEU A 1 155 ? 6.357 4.390 4.189 1.00 97.50 155 LEU A C 1
ATOM 1145 O O . LEU A 1 155 ? 5.693 4.177 5.203 1.00 97.50 155 LEU A O 1
ATOM 1149 N N . ARG A 1 156 ? 6.740 5.627 3.860 1.00 97.00 156 ARG A N 1
ATOM 1150 C CA . ARG A 1 156 ? 6.366 6.801 4.658 1.00 97.00 156 ARG A CA 1
ATOM 1151 C C . ARG A 1 156 ? 4.853 7.009 4.681 1.00 97.00 156 ARG A C 1
ATOM 1153 O O . ARG A 1 156 ? 4.304 7.311 5.741 1.00 97.00 156 ARG A O 1
ATOM 1160 N N . VAL A 1 157 ? 4.172 6.834 3.547 1.00 97.12 157 VAL A N 1
ATOM 1161 C CA . VAL A 1 157 ? 2.706 6.938 3.481 1.00 97.12 157 VAL A CA 1
ATOM 1162 C C . VAL A 1 157 ? 2.029 5.794 4.238 1.00 97.12 157 VAL A C 1
ATOM 1164 O O . VAL A 1 157 ? 1.054 6.043 4.946 1.00 97.12 157 VAL A O 1
ATOM 1167 N N . GLU A 1 158 ? 2.557 4.570 4.158 1.00 97.06 158 GLU A N 1
ATOM 1168 C CA . GLU A 1 158 ? 2.097 3.444 4.980 1.00 97.06 158 GLU A CA 1
ATOM 1169 C C . GLU A 1 158 ? 2.183 3.789 6.472 1.00 97.06 158 GLU A C 1
ATOM 1171 O O . GLU A 1 158 ? 1.192 3.683 7.194 1.00 97.06 158 GLU A O 1
ATOM 1176 N N . LEU A 1 159 ? 3.355 4.227 6.936 1.00 96.50 159 LEU A N 1
ATOM 1177 C CA . LEU A 1 159 ? 3.590 4.559 8.341 1.00 96.50 159 LEU A CA 1
ATOM 1178 C C . LEU A 1 159 ? 2.668 5.682 8.825 1.00 96.50 159 LEU A C 1
ATOM 1180 O O . LEU A 1 159 ? 2.094 5.571 9.908 1.00 96.50 159 LEU A O 1
ATOM 1184 N N . ALA A 1 160 ? 2.473 6.723 8.013 1.00 96.12 160 ALA A N 1
ATOM 1185 C CA . ALA A 1 160 ? 1.538 7.798 8.324 1.00 96.12 160 ALA A CA 1
ATOM 1186 C C . ALA A 1 160 ? 0.097 7.277 8.442 1.00 96.12 160 ALA A C 1
ATOM 1188 O O . ALA A 1 160 ? -0.579 7.561 9.429 1.00 96.12 160 ALA A O 1
ATOM 1189 N N . ALA A 1 161 ? -0.356 6.454 7.490 1.00 95.94 161 ALA A N 1
ATOM 1190 C CA . ALA A 1 161 ? -1.693 5.865 7.526 1.00 95.94 161 ALA A CA 1
ATOM 1191 C C . ALA A 1 161 ? -1.896 4.968 8.757 1.00 95.94 161 ALA A C 1
ATOM 1193 O O . ALA A 1 161 ? -2.960 5.006 9.377 1.00 95.94 161 ALA A O 1
ATOM 1194 N N . ARG A 1 162 ? -0.872 4.199 9.145 1.00 95.94 162 ARG A N 1
ATOM 1195 C CA . ARG A 1 162 ? -0.892 3.369 10.358 1.00 95.94 162 ARG A CA 1
ATOM 1196 C C . ARG A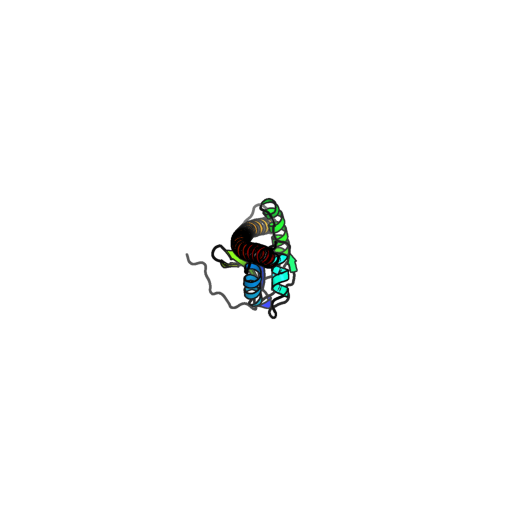 1 162 ? -0.949 4.202 11.628 1.00 95.94 162 ARG A C 1
ATOM 1198 O O . ARG A 1 162 ? -1.715 3.867 12.526 1.00 95.94 162 ARG A O 1
ATOM 1205 N N . LEU A 1 163 ? -0.187 5.292 11.697 1.00 96.50 163 LEU A N 1
ATOM 1206 C CA . LEU A 1 163 ? -0.224 6.202 12.839 1.00 96.50 163 LEU A CA 1
ATOM 1207 C C . LEU A 1 163 ? -1.609 6.842 12.984 1.00 96.50 163 LEU A C 1
ATOM 1209 O O . LEU A 1 163 ? -2.171 6.832 14.076 1.00 96.50 163 LEU A O 1
ATOM 1213 N N . THR A 1 164 ? -2.193 7.328 11.886 1.00 95.56 164 THR A N 1
ATOM 1214 C CA . THR A 1 164 ? -3.552 7.883 11.890 1.00 95.56 164 THR A CA 1
ATOM 1215 C C . THR A 1 164 ? -4.585 6.841 12.320 1.00 95.56 164 THR A C 1
ATOM 1217 O O . THR A 1 164 ? -5.437 7.133 13.157 1.00 95.56 164 THR A O 1
ATOM 1220 N N . ALA A 1 165 ? -4.499 5.613 11.799 1.00 94.69 165 ALA A N 1
ATOM 1221 C CA . ALA A 1 165 ? -5.405 4.533 12.183 1.00 94.69 165 ALA A CA 1
ATOM 1222 C C . ALA A 1 165 ? -5.270 4.166 13.670 1.00 94.69 165 ALA A C 1
ATOM 1224 O O . ALA A 1 165 ? -6.279 3.989 14.348 1.00 94.69 165 ALA A O 1
ATOM 1225 N N . ALA A 1 166 ? -4.044 4.111 14.198 1.00 96.50 166 ALA A N 1
ATOM 1226 C CA . ALA A 1 166 ? -3.791 3.841 15.610 1.00 96.50 166 ALA A CA 1
ATOM 1227 C C . ALA A 1 166 ? -4.321 4.961 16.521 1.00 96.50 166 ALA A C 1
ATOM 1229 O O . ALA A 1 166 ? -4.923 4.680 17.554 1.00 96.50 166 ALA A O 1
ATOM 1230 N N . GLN A 1 167 ? -4.152 6.228 16.131 1.00 96.88 167 GLN A N 1
ATOM 1231 C CA . GLN A 1 167 ? -4.701 7.371 16.867 1.00 96.88 167 GLN A CA 1
ATOM 1232 C C . GLN A 1 167 ? -6.233 7.356 16.888 1.00 96.88 167 GLN A C 1
ATOM 1234 O O . GLN A 1 167 ? -6.830 7.602 17.934 1.00 96.88 167 GLN A O 1
ATOM 1239 N N . ALA A 1 168 ? -6.871 7.038 15.759 1.00 95.38 168 ALA A N 1
ATOM 1240 C CA . ALA A 1 168 ? -8.323 6.898 15.687 1.00 95.38 168 ALA A CA 1
ATOM 1241 C C . ALA A 1 168 ? -8.825 5.735 16.558 1.00 95.38 168 ALA A C 1
ATOM 1243 O O . ALA A 1 168 ? -9.778 5.903 17.312 1.00 95.38 168 ALA A O 1
ATOM 1244 N N . ALA A 1 169 ? -8.147 4.585 16.504 1.00 95.94 169 ALA A N 1
ATOM 1245 C CA . ALA A 1 169 ? -8.473 3.435 17.343 1.00 95.94 169 ALA A CA 1
ATOM 1246 C C . ALA A 1 169 ? -8.339 3.763 18.836 1.00 95.94 169 ALA A C 1
ATOM 1248 O O . ALA A 1 169 ? -9.206 3.393 19.620 1.00 95.94 169 ALA A O 1
ATOM 1249 N N . ARG A 1 170 ? -7.295 4.504 19.227 1.00 97.69 170 ARG A N 1
ATOM 1250 C CA . ARG A 1 170 ? -7.109 4.948 20.612 1.00 97.69 170 ARG A CA 1
ATOM 1251 C C . ARG A 1 170 ? -8.267 5.821 21.095 1.00 97.69 170 ARG A C 1
ATOM 1253 O O . ARG A 1 170 ? -8.805 5.541 22.157 1.00 97.69 170 ARG A O 1
ATOM 1260 N N . ARG A 1 171 ? -8.675 6.823 20.309 1.00 97.56 171 ARG A N 1
ATOM 1261 C CA . ARG A 1 171 ? -9.823 7.680 20.655 1.00 97.56 171 ARG A CA 1
ATOM 1262 C C . ARG A 1 171 ? -11.103 6.865 20.812 1.00 97.56 171 ARG A C 1
ATOM 1264 O O . ARG A 1 171 ? -11.788 7.007 21.807 1.00 97.56 171 ARG A O 1
ATOM 1271 N N . ALA A 1 172 ? -11.362 5.934 19.893 1.00 97.00 172 ALA A N 1
ATOM 1272 C CA . ALA A 1 172 ? -12.534 5.064 19.982 1.00 97.00 172 ALA A CA 1
ATOM 1273 C C . ALA A 1 172 ? -12.544 4.196 21.257 1.00 97.00 172 ALA A C 1
ATOM 1275 O O . ALA A 1 172 ? -13.608 3.921 21.806 1.00 97.00 172 ALA A O 1
ATOM 1276 N N . VAL A 1 173 ? -11.371 3.763 21.734 1.00 98.19 173 VAL A N 1
ATOM 1277 C CA . VAL A 1 173 ? -11.248 3.050 23.015 1.00 98.19 173 VAL A CA 1
ATOM 1278 C C . VAL A 1 173 ? -11.520 3.983 24.195 1.00 98.19 173 VAL A C 1
ATOM 1280 O O . VAL A 1 173 ? -12.258 3.592 25.092 1.00 98.19 173 VAL A O 1
ATOM 1283 N N . GLU A 1 174 ? -10.964 5.197 24.186 1.00 98.38 174 GLU A N 1
ATOM 1284 C CA . GLU A 1 174 ? -11.190 6.209 25.231 1.00 98.38 174 GLU A CA 1
ATOM 1285 C C . GLU A 1 174 ? -12.685 6.580 25.328 1.00 98.38 174 GLU A C 1
ATOM 1287 O O . GLU A 1 174 ? -13.260 6.527 26.417 1.00 98.38 174 GLU A O 1
ATOM 1292 N N . ASP A 1 175 ? -13.343 6.824 24.191 1.00 98.25 175 ASP A N 1
ATOM 1293 C CA . ASP A 1 175 ? -14.784 7.103 24.115 1.00 98.25 175 ASP A CA 1
ATOM 1294 C C . ASP A 1 175 ? -15.609 5.928 24.668 1.00 98.25 175 ASP A C 1
ATOM 1296 O O . ASP A 1 175 ? -16.546 6.106 25.453 1.00 98.25 175 ASP A O 1
ATOM 1300 N N . LYS A 1 176 ? -15.244 4.691 24.297 1.00 98.19 176 LYS A N 1
ATOM 1301 C CA . LYS A 1 176 ? -15.954 3.496 24.767 1.00 98.19 176 LYS A CA 1
ATOM 1302 C C . LYS A 1 176 ? -15.752 3.258 26.259 1.00 98.19 176 LYS A C 1
ATOM 1304 O O . LYS A 1 176 ? -16.667 2.799 26.941 1.00 98.19 176 LYS A O 1
ATOM 1309 N N . GLU A 1 177 ? -14.567 3.552 26.776 1.00 98.50 177 GLU A N 1
ATOM 1310 C CA . GLU A 1 177 ? -14.285 3.464 28.201 1.00 98.50 177 GLU A CA 1
ATOM 1311 C C . GLU A 1 177 ? -15.138 4.460 28.997 1.00 98.50 177 GLU A C 1
ATOM 1313 O O . GLU A 1 177 ? -15.708 4.092 30.028 1.00 98.50 177 GLU A O 1
ATOM 1318 N N . GLU A 1 178 ? -15.276 5.696 28.515 1.00 98.25 178 GLU A N 1
ATOM 1319 C CA . GLU A 1 178 ? -16.148 6.694 29.134 1.00 98.25 178 GLU A CA 1
ATOM 1320 C C . GLU A 1 178 ? -17.616 6.246 29.138 1.00 98.25 178 GLU A C 1
ATOM 1322 O O . GLU A 1 178 ? -18.275 6.291 30.184 1.00 98.25 178 GLU A O 1
ATOM 1327 N N . GLU A 1 179 ? -18.105 5.734 28.005 1.00 98.31 179 GLU A N 1
ATOM 1328 C CA . GLU A 1 179 ? -19.455 5.182 27.873 1.00 98.31 179 GLU A CA 1
ATOM 1329 C C . GLU A 1 179 ? -19.704 4.065 28.902 1.00 98.31 179 GLU A C 1
ATOM 1331 O O . GLU A 1 179 ? -20.674 4.109 29.665 1.00 98.31 179 GLU A O 1
ATOM 1336 N N . LEU A 1 180 ? -18.791 3.090 28.985 1.00 98.44 180 LEU A N 1
ATOM 1337 C CA . LEU A 1 180 ? -18.902 1.956 29.905 1.00 98.44 180 LEU A CA 1
ATOM 1338 C C . LEU A 1 180 ? -18.824 2.387 31.373 1.00 98.44 180 LEU A C 1
ATOM 1340 O O . LEU A 1 180 ? -19.576 1.874 32.203 1.00 98.44 180 LEU A O 1
ATOM 1344 N N . ARG A 1 181 ? -17.962 3.353 31.714 1.00 98.06 181 ARG A N 1
ATOM 1345 C CA . ARG A 1 181 ? -17.897 3.920 33.072 1.00 98.06 181 ARG A CA 1
ATOM 1346 C C . ARG A 1 181 ? -19.191 4.639 33.437 1.00 98.06 181 ARG A C 1
ATOM 1348 O O . ARG A 1 181 ? -19.643 4.534 34.577 1.00 98.06 181 ARG A O 1
ATOM 1355 N N . SER A 1 182 ? -19.794 5.363 32.495 1.00 97.50 182 SER A N 1
ATOM 1356 C CA . SER A 1 182 ? -21.087 6.014 32.701 1.00 97.50 182 SER A CA 1
ATOM 1357 C C . SER A 1 182 ? -22.191 4.988 32.966 1.00 97.50 182 SER A C 1
ATOM 1359 O O . SER A 1 182 ? -22.851 5.056 34.004 1.00 97.50 182 SER A O 1
ATOM 1361 N N . ALA A 1 183 ? -22.307 3.975 32.103 1.00 97.69 183 ALA A N 1
ATOM 1362 C CA . ALA A 1 183 ? -23.275 2.892 32.256 1.00 97.69 183 ALA A CA 1
ATOM 1363 C C . ALA A 1 183 ? -23.092 2.131 33.579 1.00 97.69 183 ALA A C 1
ATOM 1365 O O . ALA A 1 183 ? -24.061 1.854 34.284 1.00 97.69 183 ALA A O 1
ATOM 1366 N N . TRP A 1 184 ? -21.844 1.851 33.966 1.00 98.00 184 TRP A N 1
ATOM 1367 C CA . TRP A 1 184 ? -21.547 1.186 35.232 1.00 98.00 184 TRP A CA 1
ATOM 1368 C C . TRP A 1 184 ? -21.953 2.026 36.446 1.00 98.00 184 TRP A C 1
ATOM 1370 O O . TRP A 1 184 ? -22.494 1.477 37.404 1.00 98.00 184 TRP A O 1
ATOM 1380 N N . ARG A 1 185 ? -21.735 3.350 36.418 1.00 97.62 185 ARG A N 1
ATOM 1381 C CA . ARG A 1 185 ? -22.179 4.247 37.500 1.00 97.62 185 ARG A CA 1
ATOM 1382 C C . ARG A 1 185 ? -23.697 4.220 37.662 1.00 97.62 185 ARG A C 1
ATOM 1384 O O . ARG A 1 185 ? -24.166 4.117 38.792 1.00 97.62 185 ARG A O 1
ATOM 1391 N N . VAL A 1 186 ? -24.445 4.264 36.558 1.00 97.56 186 VAL A N 1
ATOM 1392 C CA . VAL A 1 186 ? -25.916 4.176 36.576 1.00 97.56 186 VAL A CA 1
ATOM 1393 C C . VAL A 1 186 ? -26.367 2.838 37.161 1.00 97.56 186 VAL A C 1
ATOM 1395 O O . VAL A 1 186 ? -27.062 2.825 38.174 1.00 97.56 186 VAL A O 1
ATOM 1398 N N . ALA A 1 187 ? -25.873 1.722 36.619 1.00 97.19 187 ALA A N 1
ATOM 1399 C CA . ALA A 1 187 ? -26.229 0.383 37.092 1.00 97.19 187 ALA A CA 1
ATOM 1400 C C . ALA A 1 187 ? -25.853 0.156 38.569 1.00 97.19 187 ALA A C 1
ATOM 1402 O O . ALA A 1 187 ? -26.556 -0.533 39.310 1.00 97.19 187 ALA A O 1
ATOM 1403 N N . ARG A 1 188 ? -24.736 0.740 39.022 1.00 97.44 188 ARG A N 1
ATOM 1404 C CA . ARG A 1 188 ? -24.330 0.702 40.430 1.00 97.44 188 ARG A CA 1
ATOM 1405 C C . ARG A 1 188 ? -25.313 1.460 41.320 1.00 97.44 188 ARG A C 1
ATOM 1407 O O . ARG A 1 188 ? -25.658 0.940 42.376 1.00 97.44 188 ARG A O 1
ATOM 1414 N N . HIS A 1 189 ? -25.738 2.661 40.930 1.00 96.56 189 HIS A N 1
ATOM 1415 C CA . HIS A 1 189 ? -26.713 3.428 41.709 1.00 96.56 189 HIS A CA 1
ATOM 1416 C C . HIS A 1 189 ? -28.064 2.716 41.783 1.00 96.56 189 HIS A C 1
ATOM 1418 O O . HIS A 1 189 ? -28.597 2.579 42.876 1.00 96.56 189 HIS A O 1
ATOM 1424 N N . GLU A 1 190 ? -28.569 2.192 40.664 1.00 97.12 190 GLU A N 1
ATOM 1425 C CA . GLU A 1 190 ? -29.828 1.434 40.629 1.00 97.12 190 GLU A CA 1
ATOM 1426 C C . GLU A 1 190 ? -29.799 0.224 41.567 1.00 97.12 190 GLU A C 1
ATOM 1428 O O . GLU A 1 190 ? -30.755 -0.006 42.311 1.00 97.12 190 GLU A O 1
ATOM 1433 N N . ARG A 1 191 ? -28.681 -0.515 41.590 1.00 96.44 191 ARG A N 1
ATOM 1434 C CA . ARG A 1 191 ? -28.495 -1.642 42.510 1.00 96.44 191 ARG A CA 1
ATOM 1435 C C . ARG A 1 191 ? -28.551 -1.196 43.968 1.00 96.44 191 ARG A C 1
ATOM 1437 O O . ARG A 1 191 ? -29.326 -1.756 44.730 1.00 96.44 191 ARG A O 1
ATOM 1444 N N . ILE A 1 192 ? -27.787 -0.165 44.333 1.00 95.50 192 ILE A N 1
ATOM 1445 C CA . ILE A 1 192 ? -27.771 0.371 45.704 1.00 95.50 192 ILE A CA 1
ATOM 1446 C C . ILE A 1 192 ? -29.172 0.845 46.114 1.00 95.50 192 ILE A C 1
ATOM 1448 O O . ILE A 1 192 ? -29.626 0.546 47.213 1.00 95.50 192 ILE A O 1
ATOM 1452 N N . THR A 1 193 ? -29.880 1.568 45.243 1.00 95.44 193 THR A N 1
ATOM 1453 C CA . THR A 1 193 ? -31.245 2.031 45.527 1.00 95.44 193 THR A CA 1
ATOM 1454 C C . THR A 1 193 ? -32.209 0.864 45.718 1.00 95.44 193 THR A C 1
ATOM 1456 O O . THR A 1 193 ? -33.028 0.908 46.631 1.00 95.44 193 THR A O 1
ATOM 1459 N N . THR A 1 194 ? -32.096 -0.181 44.896 1.00 95.75 194 THR A N 1
ATOM 1460 C CA . THR A 1 194 ? -32.914 -1.394 45.033 1.00 95.75 194 THR A CA 1
ATOM 1461 C C . THR A 1 194 ? -32.650 -2.078 46.373 1.00 95.75 194 THR A C 1
ATOM 1463 O O . THR A 1 194 ? -33.595 -2.316 47.117 1.00 95.75 194 THR A O 1
ATOM 1466 N N . GLU A 1 195 ? -31.380 -2.290 46.728 1.00 95.81 195 GLU A N 1
ATOM 1467 C CA . GLU A 1 195 ? -30.978 -2.893 48.007 1.00 95.81 195 GLU A CA 1
ATOM 1468 C C . GLU A 1 195 ? -31.502 -2.086 49.213 1.00 95.81 195 GLU A C 1
ATOM 1470 O O . GLU A 1 195 ? -32.014 -2.658 50.172 1.00 95.81 195 GLU A O 1
ATOM 1475 N N . ILE A 1 196 ? -31.448 -0.749 49.165 1.00 95.94 196 ILE A N 1
ATOM 1476 C CA . ILE A 1 196 ? -31.981 0.111 50.239 1.00 95.94 196 ILE A CA 1
ATOM 1477 C C . ILE A 1 196 ? -33.506 -0.010 50.358 1.00 95.94 196 ILE A C 1
ATOM 1479 O O . ILE A 1 196 ? -34.030 -0.099 51.468 1.00 95.94 196 ILE A O 1
ATOM 1483 N N . LEU A 1 197 ? -34.228 0.004 49.233 1.00 95.12 197 LEU A N 1
ATOM 1484 C CA . LEU A 1 197 ? -35.689 -0.121 49.232 1.00 95.12 197 LEU A CA 1
ATOM 1485 C C . LEU A 1 197 ? -36.150 -1.494 49.731 1.00 95.12 197 LEU A C 1
ATOM 1487 O O . LEU A 1 197 ? -37.209 -1.592 50.348 1.00 95.12 197 LEU A O 1
ATOM 1491 N N . GLU A 1 198 ? -35.377 -2.545 49.462 1.00 94.12 198 GLU A N 1
ATOM 1492 C CA . GLU A 1 198 ? -35.625 -3.881 50.005 1.00 94.12 198 GLU A CA 1
ATOM 1493 C C . GLU A 1 198 ? -35.464 -3.895 51.527 1.00 94.12 198 GLU A C 1
ATOM 1495 O O . GLU A 1 198 ? -36.378 -4.344 52.214 1.00 94.12 198 GLU A O 1
ATOM 1500 N N . LEU A 1 199 ? -34.379 -3.314 52.054 1.00 93.38 199 LEU A N 1
ATOM 1501 C CA . LEU A 1 199 ? -34.143 -3.221 53.500 1.00 93.38 199 LEU A CA 1
ATOM 1502 C C . LEU A 1 199 ? -35.262 -2.465 54.235 1.00 93.38 199 LEU A C 1
ATOM 1504 O O . LEU A 1 199 ? -35.694 -2.892 55.300 1.00 93.38 199 LEU A O 1
ATOM 1508 N N . GLN A 1 200 ? -35.783 -1.383 53.650 1.00 90.31 200 GLN A N 1
ATOM 1509 C CA . GLN A 1 200 ? -36.880 -0.600 54.238 1.00 90.31 200 GLN A CA 1
ATOM 1510 C C . GLN A 1 200 ? -38.237 -1.317 54.257 1.00 90.31 200 GLN A C 1
ATOM 1512 O O . GLN A 1 200 ? -39.140 -0.873 54.957 1.00 90.31 200 GLN A O 1
ATOM 1517 N N . ARG A 1 201 ? -38.424 -2.373 53.456 1.00 80.88 201 ARG A N 1
ATOM 1518 C CA . ARG A 1 201 ? -39.670 -3.161 53.423 1.00 80.88 201 ARG A CA 1
ATOM 1519 C C . ARG A 1 201 ? -39.649 -4.357 54.372 1.00 80.88 201 ARG A C 1
ATOM 1521 O O . ARG A 1 201 ? -40.691 -4.977 54.566 1.00 80.88 201 ARG A O 1
ATOM 1528 N N . SER A 1 202 ? -38.473 -4.722 54.870 1.00 73.94 202 SER A N 1
ATOM 1529 C CA . SER A 1 202 ? -38.269 -5.850 55.783 1.00 73.94 202 SER A CA 1
ATOM 1530 C C . SER A 1 202 ? -38.361 -5.485 57.271 1.00 73.94 202 SER A C 1
ATOM 1532 O O . SER A 1 202 ? -38.390 -6.405 58.086 1.00 73.94 202 SER A O 1
ATOM 1534 N N . ASP A 1 203 ? -38.447 -4.191 57.596 1.00 56.88 203 ASP A N 1
ATOM 1535 C CA . ASP A 1 203 ? -38.741 -3.640 58.931 1.00 56.88 203 ASP A CA 1
ATOM 1536 C C . ASP A 1 203 ? -40.213 -3.193 59.033 1.00 56.88 203 ASP A C 1
ATOM 1538 O O . ASP A 1 203 ? -40.808 -3.351 60.126 1.00 56.88 203 ASP A O 1
#

=== Feature glossary ===
The record interleaves many kinds of information about one protein. Here is each kind framed as the question it answers.

Q: What does the local fold look like, residue by residue?
A: A 3Di character summarizes, for each residue, the relative orientation of the Cα frame of its nearest spatial neighbor. Because it encodes fold topology rather than chemistry, 3Di alignments detect remote structural similarity that sequence alignment misses.

Q: Which residues are in helices, strands, or loops?
A: Secondary structure is the local, repeating backbone conformation. DSSP classifies it into eight states by reading the hydrogen-bond network: three helix types (H, G, I), two β types (E, B), two non-regular types (T, S), and unstructured coil (-).

Q: How big and how compact is the whole molecule?
A: Three whole-structure scalars: the radius of gyration (RMS distance of Cα from centroid, in Å), the count of Cα–Cα contacts (pairs closer than 8 Å and separated by more than four residues in sequence — i.e. tertiary, not local, contacts), and the bounding-box dimensions. Together they distinguish compact globular folds from extended fibres or disordered chains.

Q: How confident is the AlphaFold model at each residue?
A: For AlphaFold models, the B-factor field carries pLDDT — the model's own estimate of local accuracy on a 0–100 scale. Regions with pLDDT<50 should be treated as essentially unmodeled; they often correspond to intrinsically disordered segments.

Q: What family and function is it annotated with?
A: Functional annotations link the protein to curated databases. InterPro entries identify conserved domains and families by matching the sequen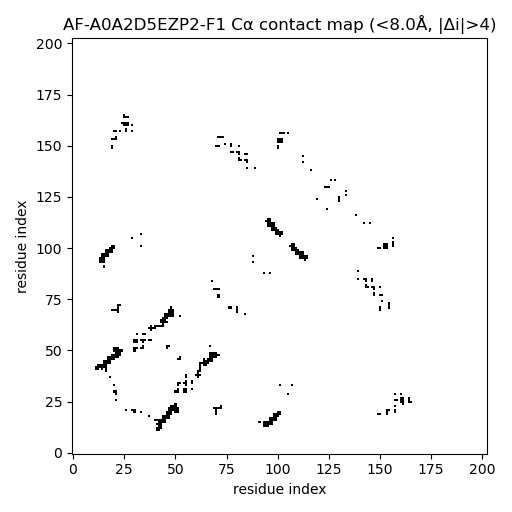ce against member-database signatures (Pfam, PROSITE, CDD, …). Gene Ontology (GO) terms describe molecular function, biological process, and cellular component in a controlled vocabulary. CATH places the structure in a hierarchical fold classification (Class/Architecture/Topology/Homologous-superfamily). The organism is the source species.

Q: What known structures does this most resemble?
A: Nearest PDB neighbors are the top structural matches found by Foldseek when searching this structure against the entire Protein Data Bank. Each hit reports a TM-score (0 to 1; >0.5 almost always implies the same fold) and an E-value. These are *structural* homologs — they may share no detectable sequence similarity.

Q: Which residues are buried vs exposed?
A: Solvent-accessible surface area (SASA) is the area in Å² traced out by the centre of a 1.4 Å probe sphere (a water molecule) rolled over the protein's van der Waals surface (Shrake–Rupley / Lee–Richards construction). Buried residues have near-zero SASA; fully exposed residues can exceed 200 Å². The total SASA scales roughly with the number of surface residues.

Q: What are the backbone torsion angles?
A: φ (phi) and ψ (psi) are the two rotatable backbone dihedrals per residue: φ is the C(i-1)–N–Cα–C torsion, ψ is the N–Cα–C–N(i+1) torsion, both in degrees on (−180°, 180°]. α-helical residues cluster near (−60°, −45°); β-strand residues near (−120°, +130°). A Ramachandran plot is simply a scatter of (φ, ψ) for every residue.

Q: Are the domains correctly placed relative to each other?
A: Predicted aligned error is AlphaFold's pairwise confidence. Unlike pLDDT (per-residue), PAE is per-residue-pair and captures whether two parts of the structure are correctly placed relative to each other. Units are ångströms of expected positional error.

Q: What if only a Cα trace is available?
A: P-SEA three-state annotation labels each residue as helix, strand, or coil based purely on the geometry of the Cα trace. It serves as a fallback when the full backbone (and thus DSSP) is unavailable.

Q: What is the amino-acid chain?
A: This is the polypeptide sequence — one letter per residue, N-terminus first. Length ranges from a few dozen residues for small domains to over a thousand for large multi-domain proteins.

Q: What do the rendered images show?
A: The six renders are orthographic views along the three Cartesian axes in both directions. Representation (cartoon, sticks, or surface) and color scheme (sequence-rainbow or by-chain) vary across proteins so the training set covers all the common visualization conventions.

Q: What do the diagnostic plots show?
A: Plot images: a contact map (which residues are close in 3D, as an N×N binary image), a Ramachandran scatter (backbone torsion angles, revealing secondary-structure composition at a glance), and — for AlphaFold structures — a PAE heatmap (pairwise prediction confidence).

Q: How mobile is each atom in the crystal?
A: B-factor (Debye–Waller factor) reflects atomic displacement in the crystal lattice. It is an experimental observable (units Å²), not a prediction; low values mean the atom is pinned down, high values mean it moves or is heterogeneous across the crystal.

Q: Where is each backbone atom in 3D?
A: The mmCIF table is the protein's shape written out atom by atom. For each backbone N, Cα, C, and carbonyl O, it records an (x, y, z) coordinate triple in Å plus the residue type, chain letter, and residue number.